Protein AF-A0AAD4TWH8-F1 (afdb_monomer_lite)

Foldseek 3Di:
DVLVVVLVVVVVVLVVCVVVVVCVVPVQQNLQPLLLSLLLLLVVLQVLLVLLCVQQVPPHDDDPVNVVSVVSNVVSNVSSVVSVCVNVVSLVVCVVVVDDHCCVDPLLSLLSLLLSLLVVLVVLVVVVVVPPPDVLVVLLNVLSVLLNPVSVVVNVCRSRVVVVVDDPCVLVVVLVSLVVSLVSLVSSLVSLCCCQQDVVNVHPVDDPPDPPPPPDSDDPNVSSVSSNVSSVVSSVSSVVSSVVSVVVVVVVVVVVVVVD

pLDDT: mean 78.11, std 13.24, range [44.38, 96.19]

Radius of gyration: 21.33 Å; chains: 1; bounding box: 49×51×56 Å

Organism: NCBI:txid230172

Structure (mmCIF, N/CA/C/O backbone):
data_AF-A0AAD4TWH8-F1
#
_entry.id   AF-A0AAD4TWH8-F1
#
loop_
_atom_site.group_PDB
_atom_site.id
_atom_site.type_symbol
_atom_site.label_atom_id
_atom_site.label_alt_id
_atom_site.label_comp_id
_atom_site.label_asym_id
_atom_site.label_entity_id
_atom_site.label_seq_id
_atom_site.pdbx_PDB_ins_code
_atom_site.Cartn_x
_atom_site.Cartn_y
_atom_site.Cartn_z
_atom_site.occupancy
_atom_site.B_iso_or_equiv
_atom_site.auth_seq_id
_atom_site.auth_comp_id
_atom_site.auth_asym_id
_atom_site.auth_atom_id
_atom_site.pdbx_PDB_model_num
ATOM 1 N N . MET A 1 1 ? 8.903 -19.296 -2.352 1.00 67.19 1 MET A N 1
ATOM 2 C CA . MET A 1 1 ? 9.221 -20.346 -1.349 1.00 67.19 1 MET A CA 1
ATOM 3 C C . MET A 1 1 ? 9.343 -19.762 0.058 1.00 67.19 1 MET A C 1
ATOM 5 O O . MET A 1 1 ? 8.506 -20.095 0.881 1.00 67.19 1 MET A O 1
ATOM 9 N N . TYR A 1 2 ? 10.289 -18.852 0.336 1.00 78.25 2 TYR A N 1
ATOM 10 C CA . TYR A 1 2 ? 10.490 -18.287 1.687 1.00 78.25 2 TYR A CA 1
ATOM 11 C C . TYR A 1 2 ? 9.247 -17.587 2.275 1.00 78.25 2 TYR A C 1
ATOM 13 O O . TYR A 1 2 ? 8.842 -17.902 3.390 1.00 78.25 2 TYR A O 1
ATOM 21 N N . PHE A 1 3 ? 8.585 -16.719 1.498 1.00 78.50 3 PHE A N 1
ATOM 22 C CA . PHE A 1 3 ? 7.363 -16.034 1.944 1.00 78.50 3 PHE A CA 1
ATOM 23 C C . PHE A 1 3 ? 6.226 -17.002 2.292 1.00 78.50 3 PHE A C 1
ATOM 25 O O . PHE A 1 3 ? 5.609 -16.847 3.337 1.00 78.50 3 PHE A O 1
ATOM 32 N N . TRP A 1 4 ? 5.999 -18.048 1.488 1.00 80.06 4 TRP A N 1
ATOM 33 C CA . TRP A 1 4 ? 4.978 -19.061 1.787 1.00 80.06 4 TRP A CA 1
ATOM 34 C C . TRP A 1 4 ? 5.286 -19.837 3.071 1.00 80.06 4 TRP A C 1
ATOM 36 O O . TRP A 1 4 ? 4.376 -20.097 3.852 1.00 80.06 4 TRP A O 1
ATOM 46 N N . CYS A 1 5 ? 6.559 -20.161 3.330 1.00 81.25 5 CYS A N 1
ATOM 47 C CA . CYS A 1 5 ? 6.960 -20.814 4.577 1.00 81.25 5 CYS A CA 1
ATOM 48 C C . CYS A 1 5 ? 6.706 -19.922 5.796 1.00 81.25 5 CYS A C 1
ATOM 50 O O . CYS A 1 5 ? 6.220 -20.416 6.812 1.00 81.25 5 CYS A O 1
ATOM 52 N N . ILE A 1 6 ? 6.998 -18.620 5.702 1.00 83.25 6 ILE A N 1
ATOM 53 C CA . ILE A 1 6 ? 6.681 -17.665 6.773 1.00 83.25 6 ILE A CA 1
ATOM 54 C C . ILE A 1 6 ? 5.170 -17.583 6.968 1.00 83.25 6 ILE A C 1
ATOM 56 O O . ILE A 1 6 ? 4.712 -17.702 8.103 1.00 83.25 6 ILE A O 1
ATOM 60 N N . CYS A 1 7 ? 4.406 -17.438 5.877 1.00 84.00 7 CYS A N 1
ATOM 61 C CA . CYS A 1 7 ? 2.949 -17.381 5.924 1.00 84.00 7 CYS A CA 1
ATOM 62 C C . CYS A 1 7 ? 2.380 -18.591 6.672 1.00 84.00 7 CYS A C 1
ATOM 64 O O . CYS A 1 7 ? 1.682 -18.435 7.670 1.00 84.00 7 CYS A O 1
ATOM 66 N N . PHE A 1 8 ? 2.789 -19.793 6.260 1.00 83.50 8 PHE A N 1
ATOM 67 C CA . PHE A 1 8 ? 2.383 -21.043 6.891 1.00 83.50 8 PHE A CA 1
ATOM 68 C C . PHE A 1 8 ? 2.813 -21.139 8.359 1.00 83.50 8 PHE A C 1
ATOM 70 O O . PHE A 1 8 ? 2.008 -21.510 9.207 1.00 83.50 8 PHE A O 1
ATOM 77 N N . THR A 1 9 ? 4.060 -20.781 8.682 1.00 84.81 9 THR A N 1
ATOM 78 C CA . THR A 1 9 ? 4.589 -20.862 10.055 1.00 84.81 9 THR A CA 1
ATOM 79 C C . THR A 1 9 ? 3.814 -19.957 11.005 1.00 84.81 9 THR A C 1
ATOM 81 O O . THR A 1 9 ? 3.468 -20.371 12.110 1.00 84.81 9 THR A O 1
ATOM 84 N N . VAL A 1 10 ? 3.514 -18.730 10.578 1.00 84.62 10 VAL A N 1
ATOM 85 C CA . VAL A 1 10 ? 2.774 -17.774 11.403 1.00 84.62 10 VAL A CA 1
ATOM 86 C C . VAL A 1 10 ? 1.299 -18.168 11.507 1.00 84.62 10 VAL A C 1
ATOM 88 O O . VAL A 1 10 ? 0.760 -18.123 12.608 1.00 84.62 10 VAL A O 1
ATOM 91 N N . THR A 1 11 ? 0.660 -18.643 10.430 1.00 86.25 11 THR A N 1
ATOM 92 C CA . THR A 1 11 ? -0.705 -19.200 10.503 1.00 86.25 11 THR A CA 1
ATOM 93 C C . THR A 1 11 ? -0.771 -20.396 11.451 1.00 86.25 11 THR A C 1
ATOM 95 O O . THR A 1 11 ? -1.675 -20.480 12.275 1.00 86.25 11 THR A O 1
ATOM 98 N N . LEU A 1 12 ? 0.212 -21.297 11.397 1.00 85.44 12 LEU A N 1
ATOM 99 C CA . LEU A 1 12 ? 0.299 -22.444 12.299 1.00 85.44 12 LEU A CA 1
ATOM 100 C C . LEU A 1 12 ? 0.506 -21.998 13.751 1.00 85.44 12 LEU A C 1
ATOM 102 O O . LEU A 1 12 ? -0.130 -22.538 14.651 1.00 85.44 12 LEU A O 1
ATOM 106 N N . PHE A 1 13 ? 1.343 -20.987 13.990 1.00 85.69 13 PHE A N 1
ATOM 107 C CA . PHE A 1 13 ? 1.505 -20.392 15.315 1.00 85.69 13 PHE A CA 1
ATOM 108 C C . PHE A 1 13 ? 0.193 -19.785 15.837 1.00 85.69 13 PHE A C 1
ATOM 110 O O . PHE A 1 13 ? -0.177 -20.047 16.981 1.00 85.69 13 PHE A O 1
ATOM 117 N N . ILE A 1 14 ? -0.532 -19.033 15.000 1.00 83.94 14 ILE A N 1
ATOM 118 C CA . ILE A 1 14 ? -1.853 -18.480 15.335 1.00 83.94 14 ILE A CA 1
ATOM 119 C C . ILE A 1 14 ? -2.817 -19.616 15.696 1.00 83.94 14 ILE A C 1
ATOM 121 O O . ILE A 1 14 ? -3.382 -19.604 16.787 1.00 83.94 14 ILE A O 1
ATOM 125 N N . ALA A 1 15 ? -2.918 -20.644 14.849 1.00 82.81 15 ALA A N 1
ATOM 126 C CA . ALA A 1 15 ? -3.793 -21.791 15.071 1.00 82.81 15 ALA A CA 1
ATOM 127 C C . ALA A 1 15 ? -3.458 -22.550 16.367 1.00 82.81 15 ALA A C 1
ATOM 129 O O . ALA A 1 15 ? -4.360 -22.922 17.113 1.00 82.81 15 ALA A O 1
ATOM 130 N N . ILE A 1 16 ? -2.173 -22.749 16.685 1.00 84.88 16 ILE A N 1
ATOM 131 C CA . ILE A 1 16 ? -1.755 -23.375 17.949 1.00 84.88 16 ILE A CA 1
ATOM 132 C C . ILE A 1 16 ? -2.228 -22.540 19.138 1.00 84.88 16 ILE A C 1
ATOM 134 O O . ILE A 1 16 ? -2.780 -23.088 20.090 1.00 84.88 16 ILE A O 1
ATOM 138 N N . VAL A 1 17 ? -2.010 -21.227 19.115 1.00 81.88 17 VAL A N 1
ATOM 139 C CA . VAL A 1 17 ? -2.400 -20.357 20.231 1.00 81.88 17 VAL A CA 1
ATOM 140 C C . VAL A 1 17 ? -3.923 -20.315 20.400 1.00 81.88 17 VAL A C 1
ATOM 142 O O . VAL A 1 17 ? -4.394 -20.293 21.538 1.00 81.88 17 VAL A O 1
ATOM 145 N N . GLU A 1 18 ? -4.685 -20.357 19.304 1.00 81.69 18 GLU A N 1
ATOM 146 C CA . GLU A 1 18 ? -6.149 -20.435 19.335 1.00 81.69 18 GLU A CA 1
ATOM 147 C C . GLU A 1 18 ? -6.655 -21.771 19.884 1.00 81.69 18 GLU A C 1
ATOM 149 O O . GLU A 1 18 ? -7.481 -21.770 20.788 1.00 81.69 18 GLU A O 1
ATOM 154 N N . VAL A 1 19 ? -6.121 -22.903 19.416 1.00 82.94 19 VAL A N 1
ATOM 155 C CA . VAL A 1 19 ? -6.539 -24.242 19.876 1.00 82.94 19 VAL A CA 1
ATOM 156 C C . VAL A 1 19 ? -6.206 -24.478 21.351 1.00 82.94 19 VAL A C 1
ATOM 158 O O . VAL A 1 19 ? -6.915 -25.209 22.033 1.00 82.94 19 VAL A O 1
ATOM 161 N N . ASN A 1 20 ? -5.131 -23.869 21.857 1.00 82.25 20 ASN A N 1
ATOM 162 C CA . ASN A 1 20 ? -4.745 -23.980 23.265 1.00 82.25 20 ASN A CA 1
ATOM 163 C C . ASN A 1 20 ? -5.447 -22.949 24.172 1.00 82.25 20 ASN A C 1
ATOM 165 O O . ASN A 1 20 ? -5.066 -22.839 25.338 1.00 82.25 20 ASN A O 1
ATOM 169 N N . ASP A 1 21 ? -6.407 -22.165 23.657 1.00 78.00 21 ASP A N 1
ATOM 170 C CA . ASP A 1 21 ? -7.092 -21.083 24.383 1.00 78.00 21 ASP A CA 1
ATOM 171 C C . ASP A 1 21 ? -6.112 -20.135 25.108 1.00 78.00 21 ASP A C 1
ATOM 173 O O . ASP A 1 21 ? -6.393 -19.587 26.174 1.00 78.00 21 ASP A O 1
ATOM 177 N N . LEU A 1 22 ? -4.925 -19.911 24.529 1.00 73.31 22 LEU A N 1
ATOM 178 C CA . LEU A 1 22 ? -3.879 -19.057 25.107 1.00 73.31 22 LEU A CA 1
ATOM 179 C C . LEU A 1 22 ? -4.107 -17.563 24.815 1.00 73.31 22 LEU A C 1
ATOM 181 O O . LEU A 1 22 ? -3.336 -16.714 25.276 1.00 73.31 22 LEU A O 1
ATOM 185 N N . GLN A 1 23 ? -5.194 -17.231 24.111 1.00 65.62 23 GLN A N 1
ATOM 186 C CA . GLN A 1 23 ? -5.646 -15.867 23.817 1.00 65.62 23 GLN A CA 1
ATOM 187 C C . GLN A 1 23 ? -5.675 -14.931 25.049 1.00 65.62 23 GLN A C 1
ATOM 189 O O . GLN A 1 23 ? -5.206 -13.792 24.934 1.00 65.62 23 GLN A O 1
ATOM 194 N N . PRO A 1 24 ? -6.136 -15.362 26.250 1.00 65.12 24 PRO A N 1
ATOM 195 C CA . PRO A 1 24 ? -6.214 -14.499 27.431 1.00 65.12 24 PRO A CA 1
ATOM 196 C C . PRO A 1 24 ? -4.850 -14.032 27.946 1.00 65.12 24 PRO A C 1
ATOM 198 O O . PRO A 1 24 ? -4.786 -13.087 28.729 1.00 65.12 24 PRO A O 1
ATOM 201 N N . ARG A 1 25 ? -3.751 -14.675 27.525 1.00 66.69 25 ARG A N 1
ATOM 202 C CA . ARG A 1 25 ? -2.389 -14.302 27.924 1.00 66.69 25 ARG A CA 1
ATOM 203 C C . ARG A 1 25 ? -1.878 -13.067 27.173 1.00 66.69 25 ARG A C 1
ATOM 205 O O . ARG A 1 25 ? -0.981 -12.394 27.673 1.00 66.69 25 ARG A O 1
ATOM 212 N N . PHE A 1 26 ? -2.476 -12.740 26.021 1.00 62.75 26 PHE A N 1
ATOM 213 C CA . PHE A 1 26 ? -2.115 -11.587 25.183 1.00 62.75 26 PHE A CA 1
ATOM 214 C C . PHE A 1 26 ? -3.350 -10.802 24.680 1.00 62.75 26 PHE A C 1
ATOM 216 O O . PHE A 1 26 ? -3.493 -10.562 23.479 1.00 62.75 26 PHE A O 1
ATOM 223 N N . PRO A 1 27 ? -4.239 -10.333 25.575 1.00 59.62 27 PRO A N 1
ATOM 224 C CA . PRO A 1 27 ? -5.577 -9.847 25.214 1.00 59.62 27 PRO A CA 1
ATOM 225 C C . PRO A 1 27 ? -5.580 -8.549 24.385 1.00 59.62 27 PRO A C 1
ATOM 227 O O . PRO A 1 27 ? -6.547 -8.245 23.683 1.00 59.62 27 PRO A O 1
ATOM 230 N N . PHE A 1 28 ? -4.506 -7.758 24.454 1.00 57.94 28 PHE A N 1
ATOM 231 C CA . PHE A 1 28 ? -4.409 -6.492 23.722 1.00 57.94 28 PHE A CA 1
ATOM 232 C C . PHE A 1 28 ? -3.983 -6.681 22.261 1.00 57.94 28 PHE A C 1
ATOM 234 O O . PHE A 1 28 ? -4.525 -6.008 21.391 1.00 57.94 28 PHE A O 1
ATOM 241 N N . TYR A 1 29 ? -3.078 -7.627 21.998 1.00 62.69 29 TYR A N 1
ATOM 242 C CA . TYR A 1 29 ? -2.445 -7.835 20.691 1.00 62.69 29 TYR A CA 1
ATOM 243 C C . TYR A 1 29 ? -3.165 -8.893 19.839 1.00 62.69 29 TYR A C 1
ATOM 245 O O . TYR A 1 29 ? -3.264 -8.760 18.620 1.00 62.69 29 TYR A O 1
ATOM 253 N N . TRP A 1 30 ? -3.723 -9.925 20.483 1.00 70.12 30 TRP A N 1
ATOM 254 C CA . TRP A 1 30 ? -4.196 -11.140 19.810 1.00 70.12 30 TRP A CA 1
ATOM 255 C C . TRP A 1 30 ? -5.425 -10.953 18.913 1.00 70.12 30 TRP A C 1
ATOM 257 O O . TRP A 1 30 ? -5.704 -11.786 18.067 1.00 70.12 30 TRP A O 1
ATOM 267 N N . TYR A 1 31 ? -6.168 -9.860 19.067 1.00 68.25 31 TYR A N 1
ATOM 268 C CA . TYR A 1 31 ? -7.398 -9.640 18.306 1.00 68.25 31 TYR A CA 1
ATOM 269 C C . TYR A 1 31 ? -7.156 -8.975 16.942 1.00 68.25 31 TYR A C 1
ATOM 271 O O . TYR A 1 31 ? -7.742 -9.363 15.936 1.00 68.25 31 TYR A O 1
ATOM 279 N N . ASN A 1 32 ? -6.256 -7.987 16.902 1.00 74.06 32 ASN A N 1
ATOM 280 C CA . ASN A 1 32 ? -5.913 -7.263 15.676 1.00 74.06 32 ASN A CA 1
ATOM 281 C C . ASN A 1 32 ? -4.828 -7.995 14.869 1.00 74.06 32 ASN A C 1
ATOM 283 O O . ASN A 1 32 ? -4.777 -7.855 13.647 1.00 74.06 32 ASN A O 1
ATOM 287 N N . PHE A 1 33 ? -3.955 -8.760 15.536 1.00 79.75 33 PHE A N 1
ATOM 288 C CA . PHE A 1 33 ? -2.795 -9.390 14.907 1.00 79.75 33 PHE A CA 1
ATOM 289 C C . PHE A 1 33 ? -3.150 -10.459 13.856 1.00 79.75 33 PHE A C 1
ATOM 291 O O . PHE A 1 33 ? -2.681 -10.301 12.730 1.00 79.75 33 PHE A O 1
ATOM 298 N N . PRO A 1 34 ? -3.995 -11.476 14.131 1.00 81.38 34 PRO A N 1
ATOM 299 C CA . PRO A 1 34 ? -4.347 -12.500 13.142 1.00 81.38 34 PRO A CA 1
ATOM 300 C C . PRO A 1 34 ? -5.009 -11.904 11.902 1.00 81.38 34 PRO A C 1
ATOM 302 O O . PRO A 1 34 ? -4.646 -12.236 10.780 1.00 81.38 34 PRO A O 1
ATOM 305 N N . VAL A 1 35 ? -5.906 -10.936 12.107 1.00 79.31 35 VAL A N 1
ATOM 306 C CA . VAL A 1 35 ? -6.603 -10.240 11.023 1.00 79.31 35 VAL A CA 1
ATOM 307 C C . VAL A 1 35 ? -5.628 -9.385 10.204 1.00 79.31 35 VAL A C 1
ATOM 309 O O . VAL A 1 35 ? -5.605 -9.430 8.981 1.00 79.31 35 VAL A O 1
ATOM 312 N N . THR A 1 36 ? -4.748 -8.624 10.851 1.00 82.12 36 THR A N 1
ATOM 313 C CA . THR A 1 36 ? -3.734 -7.842 10.121 1.00 82.12 36 THR A CA 1
ATOM 314 C C . THR A 1 36 ? -2.793 -8.750 9.339 1.00 82.12 36 THR A C 1
ATOM 316 O O . THR A 1 36 ? -2.489 -8.485 8.176 1.00 82.12 36 THR A O 1
ATOM 319 N N . PHE A 1 37 ? -2.381 -9.859 9.946 1.00 85.19 37 PHE A N 1
ATOM 320 C CA . PHE A 1 37 ? -1.523 -10.842 9.316 1.00 85.19 37 PHE A CA 1
ATOM 321 C C . PHE A 1 37 ? -2.187 -11.518 8.110 1.00 85.19 37 PHE A C 1
ATOM 323 O O . PHE A 1 37 ? -1.578 -11.563 7.044 1.00 85.19 37 PHE A O 1
ATOM 330 N N . ALA A 1 38 ? -3.432 -11.985 8.232 1.00 86.69 38 ALA A N 1
ATOM 331 C CA . ALA A 1 38 ? -4.163 -12.607 7.131 1.00 86.69 38 ALA A CA 1
ATOM 332 C C . ALA A 1 38 ? -4.401 -11.621 5.969 1.00 86.69 38 ALA A C 1
ATOM 334 O O . ALA A 1 38 ? -4.322 -12.014 4.802 1.00 86.69 38 ALA A O 1
ATOM 335 N N . CYS A 1 39 ? -4.577 -10.324 6.253 1.00 86.69 39 CYS A N 1
ATOM 336 C CA . CYS A 1 39 ? -4.617 -9.283 5.223 1.00 86.69 39 CYS A CA 1
ATOM 337 C C . CYS A 1 39 ? -3.290 -9.193 4.450 1.00 86.69 39 CYS A C 1
ATOM 339 O O . CYS A 1 39 ? -3.276 -9.336 3.226 1.00 86.69 39 CYS A O 1
ATOM 341 N N . TYR A 1 40 ? -2.160 -9.047 5.152 1.00 87.50 40 TYR A N 1
ATOM 342 C CA . TYR A 1 40 ? -0.842 -9.033 4.511 1.00 87.50 40 TYR A CA 1
ATOM 343 C C . TYR A 1 40 ? -0.544 -10.342 3.768 1.00 87.50 40 TYR A C 1
ATOM 345 O O . TYR A 1 40 ? -0.022 -10.304 2.657 1.00 87.50 40 TYR A O 1
ATOM 353 N N . ALA A 1 41 ? -0.905 -11.496 4.331 1.00 87.25 41 ALA A N 1
ATOM 354 C CA . ALA A 1 41 ? -0.713 -12.796 3.695 1.00 87.25 41 ALA A CA 1
ATOM 355 C C . ALA A 1 41 ? -1.528 -12.920 2.397 1.00 87.25 41 A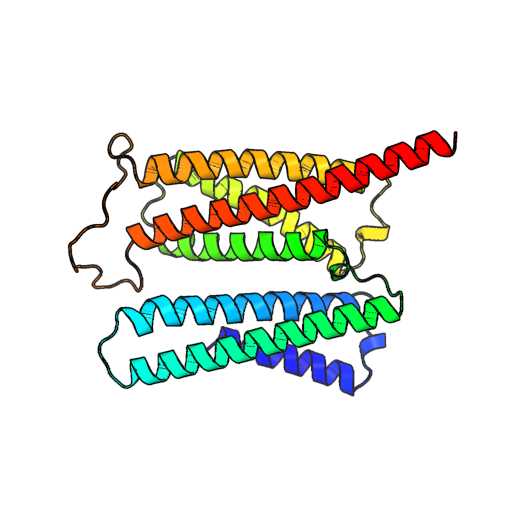LA A C 1
ATOM 357 O O . ALA A 1 41 ? -0.997 -13.400 1.393 1.00 87.25 41 ALA A O 1
ATOM 358 N N . THR A 1 42 ? -2.769 -12.416 2.379 1.00 88.69 42 THR A N 1
ATOM 359 C CA . THR A 1 42 ? -3.608 -12.332 1.170 1.00 88.69 42 THR A CA 1
ATOM 360 C C . THR A 1 42 ? -2.902 -11.539 0.075 1.00 88.69 42 THR A C 1
ATOM 362 O O . THR A 1 42 ? -2.799 -12.017 -1.058 1.00 88.69 42 THR A O 1
ATOM 365 N N . LEU A 1 43 ? -2.385 -10.355 0.422 1.00 88.19 43 LEU A N 1
ATOM 366 C CA . LEU A 1 43 ? -1.718 -9.439 -0.505 1.00 88.19 43 LEU A CA 1
ATOM 367 C C . LEU A 1 43 ? -0.385 -9.998 -1.018 1.00 88.19 43 LEU A C 1
ATOM 369 O O . LEU A 1 43 ? -0.122 -9.932 -2.216 1.00 88.19 43 LEU A O 1
ATOM 373 N N . ILE A 1 44 ? 0.426 -10.607 -0.146 1.00 87.38 44 ILE A N 1
ATOM 374 C CA . ILE A 1 44 ? 1.690 -11.265 -0.515 1.00 87.38 44 ILE A CA 1
ATOM 375 C C . ILE A 1 44 ? 1.436 -12.459 -1.444 1.00 87.38 44 ILE A C 1
ATOM 377 O O . ILE A 1 44 ? 2.155 -12.653 -2.422 1.00 87.38 44 ILE A O 1
ATOM 381 N N . CYS A 1 45 ? 0.413 -13.272 -1.166 1.00 85.81 45 CYS A N 1
ATOM 382 C CA . CYS A 1 45 ? 0.075 -14.407 -2.025 1.00 85.81 45 CYS A CA 1
ATOM 383 C C . CYS A 1 45 ? -0.482 -13.943 -3.380 1.00 85.81 45 CYS A C 1
ATOM 385 O O . CYS A 1 45 ? -0.139 -14.520 -4.414 1.00 85.81 45 CYS A O 1
ATOM 387 N N . LEU A 1 46 ? -1.284 -12.873 -3.392 1.00 87.50 46 LEU A N 1
ATOM 388 C CA . LEU A 1 46 ? -1.797 -12.267 -4.619 1.00 87.50 46 LEU A CA 1
ATOM 389 C C . LEU A 1 46 ? -0.662 -11.678 -5.466 1.00 87.50 46 LEU A C 1
ATOM 391 O O . LEU A 1 46 ? -0.595 -11.944 -6.665 1.00 87.50 46 LEU A O 1
ATOM 395 N N . SER A 1 47 ? 0.260 -10.928 -4.855 1.00 84.44 47 SER A N 1
ATOM 396 C CA . SER A 1 47 ? 1.405 -10.352 -5.565 1.00 84.44 47 SER A CA 1
ATOM 397 C C . SER A 1 47 ? 2.326 -11.437 -6.111 1.00 84.44 47 SER A C 1
ATOM 399 O O . SER A 1 47 ? 2.715 -11.362 -7.274 1.00 84.44 47 SER A O 1
ATOM 401 N N . ALA A 1 48 ? 2.600 -12.491 -5.336 1.00 84.12 48 ALA A N 1
ATOM 402 C CA . ALA A 1 48 ? 3.355 -13.644 -5.810 1.00 84.12 48 ALA A CA 1
ATOM 403 C C . ALA A 1 48 ? 2.676 -14.299 -7.024 1.00 84.12 48 ALA A C 1
ATOM 405 O O . ALA A 1 48 ? 3.338 -14.525 -8.034 1.00 84.12 48 ALA A O 1
ATOM 406 N N . SER A 1 49 ? 1.362 -14.548 -6.968 1.00 84.12 49 SER A N 1
ATOM 407 C CA . SER A 1 49 ? 0.607 -15.114 -8.095 1.00 84.12 49 SER A CA 1
ATOM 408 C C . SER A 1 49 ? 0.725 -14.252 -9.355 1.00 84.12 49 SER A C 1
ATOM 410 O O . SER A 1 49 ? 0.985 -14.772 -10.440 1.00 84.12 49 SER A O 1
ATOM 412 N N . THR A 1 50 ? 0.573 -12.936 -9.216 1.00 80.00 50 THR A N 1
ATOM 413 C CA . THR A 1 50 ? 0.672 -11.995 -10.338 1.00 80.00 50 THR A CA 1
ATOM 414 C C . THR A 1 50 ? 2.085 -11.954 -10.913 1.00 80.00 50 THR A C 1
ATOM 416 O O . THR A 1 50 ? 2.249 -12.086 -12.123 1.00 80.00 50 THR A O 1
ATOM 419 N N . ILE A 1 51 ? 3.112 -11.845 -10.064 1.00 77.44 51 ILE A N 1
ATOM 420 C CA . ILE A 1 51 ? 4.514 -11.802 -10.498 1.00 77.44 51 ILE A CA 1
ATOM 421 C C . ILE A 1 51 ? 4.875 -13.092 -11.230 1.00 77.44 51 ILE A C 1
ATOM 423 O O . ILE A 1 51 ? 5.317 -13.017 -12.370 1.00 77.44 51 ILE A O 1
ATOM 427 N N . TYR A 1 52 ? 4.627 -14.265 -10.632 1.00 73.19 52 TYR A N 1
ATOM 428 C CA . TYR A 1 52 ? 4.960 -15.543 -11.264 1.00 73.19 52 TYR A CA 1
ATOM 429 C C . TYR A 1 52 ? 4.209 -15.751 -12.589 1.00 73.19 52 TYR A C 1
ATOM 431 O O . TYR A 1 52 ? 4.774 -16.304 -13.532 1.00 73.19 52 TYR A O 1
ATOM 439 N N . SER A 1 53 ? 2.959 -15.283 -12.692 1.00 73.25 53 SER A N 1
ATOM 440 C CA . SER A 1 53 ? 2.193 -15.365 -13.938 1.00 73.25 53 SER A CA 1
ATOM 441 C C . SER A 1 53 ? 2.758 -14.449 -15.024 1.00 73.25 53 SER A C 1
ATOM 443 O O . SER A 1 53 ? 2.828 -14.853 -16.181 1.00 73.25 53 SER A O 1
ATOM 445 N N . ILE A 1 54 ? 3.148 -13.221 -14.680 1.00 69.44 54 ILE A N 1
ATOM 446 C CA . ILE A 1 54 ? 3.669 -12.260 -15.657 1.00 69.44 54 ILE A CA 1
ATOM 447 C C . ILE A 1 54 ? 5.070 -12.671 -16.112 1.00 69.44 54 ILE A C 1
ATOM 449 O O . ILE A 1 54 ? 5.333 -12.677 -17.307 1.00 69.44 54 ILE A O 1
ATOM 453 N N . THR A 1 55 ? 5.962 -13.057 -15.198 1.00 65.06 55 THR A N 1
ATOM 454 C CA . THR A 1 55 ? 7.365 -13.334 -15.541 1.00 65.06 55 THR A CA 1
ATOM 455 C C . THR A 1 55 ? 7.567 -14.707 -16.175 1.00 65.06 55 THR A C 1
ATOM 457 O O . THR A 1 55 ? 8.273 -14.814 -17.172 1.00 65.06 55 THR A O 1
ATOM 460 N N . TYR A 1 56 ? 6.950 -15.765 -15.642 1.00 61.88 56 TYR A N 1
ATOM 461 C CA . TYR A 1 56 ? 7.268 -17.133 -16.067 1.00 61.88 56 TYR A CA 1
ATOM 462 C C . TYR A 1 56 ? 6.282 -17.704 -17.089 1.00 61.88 56 TYR A C 1
ATOM 464 O O . TYR A 1 56 ? 6.696 -18.481 -17.943 1.00 61.88 56 TYR A O 1
ATOM 472 N N . VAL A 1 57 ? 4.997 -17.329 -17.058 1.00 59.41 57 VAL A N 1
ATOM 473 C CA . VAL A 1 57 ? 4.018 -17.893 -18.010 1.00 59.41 57 VAL A CA 1
ATOM 474 C C . VAL A 1 57 ? 4.099 -17.206 -19.376 1.00 59.41 57 VAL A C 1
ATOM 476 O O . VAL A 1 57 ? 3.920 -17.873 -20.392 1.00 59.41 57 VAL A O 1
ATOM 479 N N . GLN A 1 58 ? 4.390 -15.899 -19.419 1.00 58.31 58 GLN A N 1
ATOM 480 C CA . GLN A 1 58 ? 4.414 -15.130 -20.672 1.00 58.31 58 GLN A CA 1
ATOM 481 C C . GLN A 1 58 ? 5.770 -15.142 -21.394 1.00 58.31 58 GLN A C 1
ATOM 483 O O . GLN A 1 58 ? 5.785 -15.014 -22.617 1.00 58.31 58 GLN A O 1
ATOM 488 N N . PHE A 1 59 ? 6.891 -15.299 -20.677 1.00 57.00 59 PHE A N 1
ATOM 489 C CA . PHE A 1 59 ? 8.232 -15.119 -21.256 1.00 57.00 59 PHE A CA 1
ATOM 490 C C . PHE A 1 59 ? 9.110 -16.379 -21.286 1.00 57.00 59 PHE A C 1
ATOM 492 O O . PHE A 1 59 ? 10.140 -16.364 -21.959 1.00 57.00 59 PHE A O 1
ATOM 499 N N . LEU A 1 60 ? 8.735 -17.475 -20.608 1.00 57.97 60 LEU A N 1
ATOM 500 C CA . LEU A 1 60 ? 9.550 -18.697 -20.577 1.00 57.97 60 LEU A CA 1
ATOM 501 C C . LEU A 1 60 ? 9.078 -19.737 -21.617 1.00 57.97 60 LEU A C 1
ATOM 503 O O . LEU A 1 60 ? 7.880 -20.021 -21.694 1.00 57.97 60 LEU A O 1
ATOM 507 N N . PRO A 1 61 ? 9.989 -20.362 -22.391 1.00 60.81 61 PRO A N 1
ATOM 508 C CA . PRO A 1 61 ? 9.652 -21.515 -23.225 1.00 60.81 61 PRO A CA 1
ATOM 509 C C . PRO A 1 61 ? 9.232 -22.724 -22.369 1.00 60.81 61 PRO A C 1
ATOM 511 O O . PRO A 1 61 ? 9.671 -22.878 -21.230 1.00 60.81 61 PRO A O 1
ATOM 514 N N . HIS A 1 62 ? 8.386 -23.595 -22.932 1.00 61.75 62 HIS A N 1
ATOM 515 C CA . HIS A 1 62 ? 7.829 -24.759 -22.231 1.00 61.75 62 HIS A CA 1
ATOM 516 C C . HIS A 1 62 ? 8.944 -25.668 -21.676 1.00 61.75 62 HIS A C 1
ATOM 518 O O . HIS A 1 62 ? 9.778 -26.170 -22.432 1.00 61.75 62 HIS A O 1
ATOM 524 N N . GLY A 1 63 ? 8.939 -25.895 -20.359 1.00 74.50 63 GLY A N 1
ATOM 525 C CA . GLY A 1 63 ? 9.923 -26.707 -19.642 1.00 74.50 63 GLY A CA 1
ATOM 526 C C . GLY A 1 63 ? 9.543 -26.929 -18.167 1.00 74.50 63 GLY A C 1
ATOM 527 O O . GLY A 1 63 ? 8.548 -26.379 -17.702 1.00 74.50 63 GLY A O 1
ATOM 528 N N . PRO A 1 64 ? 10.333 -27.695 -17.394 1.00 72.56 64 PRO A N 1
ATOM 529 C CA . PRO A 1 64 ? 10.005 -28.044 -16.004 1.00 72.56 64 PRO A CA 1
ATOM 530 C C . PRO A 1 64 ? 9.908 -26.832 -15.059 1.00 72.56 64 PRO A C 1
ATOM 532 O O . PRO A 1 64 ? 9.155 -26.862 -14.085 1.00 72.56 64 PRO A O 1
ATOM 535 N N . GLU A 1 65 ? 10.620 -25.742 -15.355 1.00 69.81 65 GLU A N 1
ATOM 536 C CA . GLU A 1 65 ? 10.503 -24.479 -14.610 1.00 69.81 65 GLU A CA 1
ATOM 537 C C . GLU A 1 65 ? 9.170 -23.759 -14.879 1.00 69.81 65 GLU A C 1
ATOM 539 O O . GLU A 1 65 ? 8.634 -23.093 -13.992 1.00 69.81 65 GLU A O 1
ATOM 544 N N . TRP A 1 66 ? 8.589 -23.942 -16.070 1.00 71.94 66 TRP A N 1
ATOM 545 C CA . TRP A 1 66 ? 7.279 -23.402 -16.442 1.00 71.94 66 TRP A CA 1
ATOM 546 C C . TRP A 1 66 ? 6.156 -24.120 -15.682 1.00 71.94 66 TRP A C 1
ATOM 548 O O . TRP A 1 66 ? 5.322 -23.469 -15.050 1.00 71.94 66 TRP A O 1
ATOM 558 N N . ASP A 1 67 ? 6.203 -25.456 -15.622 1.00 77.88 67 ASP A N 1
ATOM 559 C CA . ASP A 1 67 ? 5.255 -26.261 -14.837 1.00 77.88 67 ASP A CA 1
ATOM 560 C C . ASP A 1 67 ? 5.319 -25.911 -13.342 1.00 77.88 67 ASP A C 1
ATOM 562 O O . ASP A 1 67 ? 4.293 -25.766 -12.668 1.00 77.88 67 ASP A O 1
ATOM 566 N N . ARG A 1 68 ? 6.534 -25.706 -12.815 1.00 77.81 68 ARG A N 1
ATOM 567 C CA . ARG A 1 68 ? 6.747 -25.284 -11.426 1.00 77.81 68 ARG A CA 1
ATOM 568 C C . ARG A 1 68 ? 6.199 -23.883 -11.158 1.00 77.81 68 ARG A C 1
ATOM 570 O O . ARG A 1 68 ? 5.622 -23.660 -10.091 1.00 77.81 68 ARG A O 1
ATOM 577 N N . ALA A 1 69 ? 6.364 -22.952 -12.094 1.00 76.44 69 ALA A N 1
ATOM 578 C CA . ALA A 1 69 ? 5.819 -21.606 -11.976 1.00 76.44 69 ALA A CA 1
ATOM 579 C C . ALA A 1 69 ? 4.285 -21.607 -12.012 1.00 76.44 69 ALA A C 1
ATOM 581 O O . ALA A 1 69 ? 3.669 -20.918 -11.204 1.00 76.44 69 ALA A O 1
ATOM 582 N N . ILE A 1 70 ? 3.661 -22.427 -12.861 1.00 79.56 70 ILE A N 1
ATOM 583 C CA . ILE A 1 70 ? 2.197 -22.571 -12.917 1.00 79.56 70 ILE A CA 1
ATOM 584 C C . ILE A 1 70 ? 1.641 -23.186 -11.640 1.00 79.56 70 ILE A C 1
ATOM 586 O O . ILE A 1 70 ? 0.641 -22.714 -11.102 1.00 79.56 70 ILE A O 1
ATOM 590 N N . ALA A 1 71 ? 2.291 -24.224 -11.118 1.00 82.94 71 ALA A N 1
ATOM 591 C CA . ALA A 1 71 ? 1.901 -24.769 -9.827 1.00 82.94 71 ALA A CA 1
ATOM 592 C C . ALA A 1 71 ? 2.002 -23.680 -8.743 1.00 82.94 71 ALA A C 1
ATOM 594 O O . ALA A 1 71 ? 1.065 -23.481 -7.970 1.00 82.94 71 ALA A O 1
ATOM 595 N N . ALA A 1 72 ? 3.101 -22.921 -8.720 1.00 81.81 72 ALA A N 1
ATOM 596 C CA . ALA A 1 72 ? 3.300 -21.838 -7.764 1.00 81.81 72 ALA A CA 1
ATOM 597 C C . ALA A 1 72 ? 2.250 -20.716 -7.881 1.00 81.81 72 ALA A C 1
ATOM 599 O O . ALA A 1 72 ? 1.778 -20.243 -6.843 1.00 81.81 72 ALA A O 1
ATOM 600 N N . THR A 1 73 ? 1.854 -20.304 -9.092 1.00 83.88 73 THR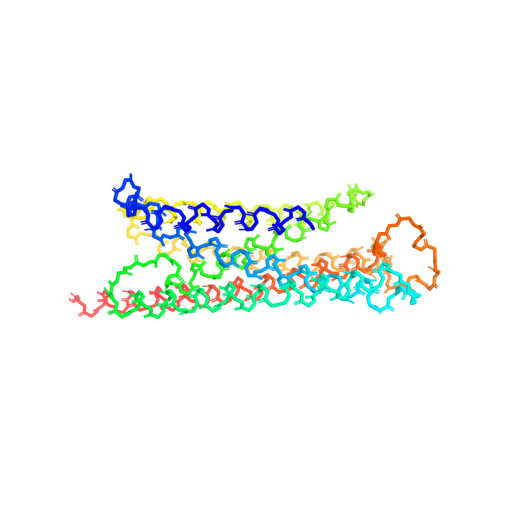 A N 1
ATOM 601 C CA . THR A 1 73 ? 0.786 -19.306 -9.289 1.00 83.88 73 THR A CA 1
ATOM 602 C C . THR A 1 73 ? -0.555 -19.840 -8.811 1.00 83.88 73 THR A C 1
ATOM 604 O O . THR A 1 73 ? -1.220 -19.179 -8.016 1.00 83.88 73 THR A O 1
ATOM 607 N N . ALA A 1 74 ? -0.926 -21.058 -9.215 1.00 85.00 74 ALA A N 1
ATOM 608 C CA . ALA A 1 74 ? -2.190 -21.677 -8.836 1.00 85.00 74 ALA A CA 1
ATOM 609 C C . ALA A 1 74 ? -2.307 -21.823 -7.311 1.00 85.00 74 ALA A C 1
ATOM 611 O O . ALA A 1 74 ? -3.293 -21.376 -6.724 1.00 85.00 74 ALA A O 1
ATOM 612 N N . PHE A 1 75 ? -1.281 -22.369 -6.650 1.00 85.06 75 PHE A N 1
ATOM 613 C CA . PHE A 1 75 ? -1.280 -22.516 -5.193 1.00 85.06 75 PHE A CA 1
ATOM 614 C C . PHE A 1 75 ? -1.259 -21.167 -4.466 1.00 85.06 75 PHE A C 1
ATOM 616 O O . PHE A 1 75 ? -1.941 -21.028 -3.454 1.00 85.06 75 PHE A O 1
ATOM 623 N N . SER A 1 76 ? -0.543 -20.160 -4.979 1.00 86.00 76 SER A N 1
ATOM 624 C CA . SER A 1 76 ? -0.549 -18.811 -4.388 1.00 86.00 76 SER A CA 1
ATOM 625 C C . SER A 1 76 ? -1.908 -18.128 -4.530 1.00 86.00 76 SER A C 1
ATOM 627 O O . SER A 1 76 ? -2.371 -17.485 -3.592 1.00 86.00 76 SER A O 1
ATOM 629 N N . CYS A 1 77 ? -2.577 -18.302 -5.670 1.00 86.62 77 CYS A N 1
ATOM 630 C CA . CYS A 1 77 ? -3.926 -17.798 -5.898 1.00 86.62 77 CYS A CA 1
ATOM 631 C C . CYS A 1 77 ? -4.925 -18.452 -4.934 1.00 86.62 77 CYS A C 1
ATOM 633 O O . CYS A 1 77 ? -5.650 -17.754 -4.228 1.00 86.62 77 CYS A O 1
ATOM 635 N N . VAL A 1 78 ? -4.897 -19.785 -4.820 1.00 87.06 78 VAL A N 1
ATOM 636 C CA . VAL A 1 78 ? -5.741 -20.517 -3.864 1.00 87.06 78 VAL A CA 1
ATOM 637 C C . VAL A 1 78 ? -5.461 -20.067 -2.428 1.00 87.06 78 VAL A C 1
ATOM 639 O O . VAL A 1 78 ? -6.401 -19.784 -1.692 1.00 87.06 78 VAL A O 1
ATOM 642 N N . ALA A 1 79 ? -4.192 -19.933 -2.033 1.00 86.12 79 ALA A N 1
ATOM 643 C CA . ALA A 1 79 ? -3.824 -19.444 -0.705 1.00 86.12 79 ALA A CA 1
ATOM 644 C C . ALA A 1 79 ? -4.334 -18.016 -0.449 1.00 86.12 79 ALA A C 1
ATOM 646 O O . ALA A 1 79 ? -4.865 -17.742 0.624 1.00 86.12 79 ALA A O 1
ATOM 647 N N . SER A 1 80 ? -4.236 -17.122 -1.438 1.00 86.62 80 SER A N 1
ATOM 648 C CA . SER A 1 80 ? -4.778 -15.761 -1.349 1.00 86.62 80 SER A CA 1
ATOM 649 C C . SER A 1 80 ? -6.292 -15.775 -1.129 1.00 86.62 80 SER A C 1
ATOM 651 O O . SER A 1 80 ? -6.785 -15.097 -0.231 1.00 86.62 80 SER A O 1
ATOM 653 N N . VAL A 1 81 ? -7.027 -16.608 -1.873 1.00 88.06 81 VAL A N 1
ATOM 654 C CA . VAL A 1 81 ? -8.478 -16.770 -1.696 1.00 88.06 81 VAL A CA 1
ATOM 655 C C . VAL A 1 81 ? -8.808 -17.300 -0.300 1.00 88.06 81 VAL A C 1
ATOM 657 O O . VAL A 1 81 ? -9.725 -16.790 0.338 1.00 88.06 81 VAL A O 1
ATOM 660 N N . LEU A 1 82 ? -8.055 -18.278 0.208 1.00 87.62 82 LEU A N 1
ATOM 661 C CA . LEU A 1 82 ? -8.266 -18.819 1.553 1.00 87.62 82 LEU A CA 1
ATOM 662 C C . LEU A 1 82 ? -8.033 -17.763 2.642 1.00 87.62 82 LEU A C 1
ATOM 664 O O . LEU A 1 82 ? -8.889 -17.602 3.509 1.00 87.62 82 LEU A O 1
ATOM 668 N N . TYR A 1 83 ? -6.943 -16.994 2.562 1.00 86.06 83 TYR A N 1
ATOM 669 C CA . TYR A 1 83 ? -6.694 -15.898 3.502 1.00 86.06 83 TYR A CA 1
ATOM 670 C C . TYR A 1 83 ? -7.746 -14.783 3.388 1.00 86.06 83 TYR A C 1
ATOM 672 O O . TYR A 1 83 ? -8.170 -14.234 4.403 1.00 86.06 83 TYR A O 1
ATOM 680 N N . ALA A 1 84 ? -8.245 -14.489 2.183 1.00 85.69 84 ALA A N 1
ATOM 681 C CA . ALA A 1 84 ? -9.333 -13.533 1.990 1.00 85.69 84 ALA A CA 1
ATOM 682 C C . ALA A 1 84 ? -10.653 -14.019 2.617 1.00 85.69 84 ALA A C 1
ATOM 684 O O . ALA A 1 84 ? -11.389 -13.223 3.204 1.00 85.69 84 ALA A O 1
ATOM 685 N N . ILE A 1 85 ? -10.949 -15.321 2.531 1.00 86.00 85 ILE A N 1
ATOM 686 C CA . ILE A 1 85 ? -12.111 -15.936 3.190 1.00 86.00 85 ILE A CA 1
ATOM 687 C C . ILE A 1 85 ? -11.961 -15.868 4.711 1.00 86.00 85 ILE A C 1
ATOM 689 O O . ILE A 1 85 ? -12.918 -15.504 5.390 1.00 86.00 85 ILE A O 1
ATOM 693 N N . GLU A 1 86 ? -10.779 -16.171 5.251 1.00 84.12 86 GLU A N 1
ATOM 694 C CA . GLU A 1 86 ? -10.486 -16.057 6.685 1.00 84.12 86 GLU A CA 1
ATOM 695 C C . GLU A 1 86 ? -10.695 -14.618 7.175 1.00 84.12 86 GLU A C 1
ATOM 697 O O . GLU A 1 86 ? -11.394 -14.383 8.164 1.00 84.12 86 GLU A O 1
ATOM 702 N N . MET A 1 87 ? -10.187 -13.643 6.421 1.00 81.00 87 MET A N 1
ATOM 703 C CA . MET A 1 87 ? -10.391 -12.219 6.675 1.00 81.00 87 MET A CA 1
ATOM 704 C C . MET A 1 87 ? -11.867 -11.824 6.677 1.00 81.00 87 MET A C 1
ATOM 706 O O . MET A 1 87 ? -12.344 -11.206 7.630 1.00 81.00 87 MET A O 1
ATOM 710 N N . ALA A 1 88 ? -12.605 -12.190 5.628 1.00 81.19 88 ALA A N 1
ATOM 711 C CA . ALA A 1 88 ? -14.018 -11.854 5.484 1.00 81.19 88 ALA A CA 1
ATOM 712 C C . ALA A 1 88 ? -14.893 -12.554 6.539 1.00 81.19 88 ALA A C 1
ATOM 714 O O . ALA A 1 88 ? -15.812 -11.947 7.093 1.00 81.19 88 ALA A O 1
ATOM 715 N N . GLY A 1 89 ? -14.592 -13.816 6.852 1.00 79.12 89 GLY A N 1
ATOM 716 C CA . GLY A 1 89 ? -15.269 -14.589 7.889 1.00 79.12 89 GLY A CA 1
ATOM 717 C C . GLY A 1 89 ? -15.057 -13.977 9.269 1.00 79.12 89 GLY A C 1
ATOM 718 O O . GLY A 1 89 ? -16.023 -13.750 9.999 1.00 79.12 89 GLY A O 1
ATOM 719 N N . THR A 1 90 ? -13.813 -13.622 9.587 1.00 75.00 90 THR A N 1
ATOM 720 C CA . THR A 1 90 ? -13.445 -12.986 10.856 1.00 75.00 90 THR A CA 1
ATOM 721 C C . THR A 1 90 ? -14.078 -11.603 10.994 1.00 75.00 90 THR A C 1
ATOM 723 O O . THR A 1 90 ? -14.640 -11.276 12.039 1.00 75.00 90 THR A O 1
ATOM 726 N N . TRP A 1 91 ? -14.085 -10.818 9.912 1.00 71.50 91 TRP A N 1
ATOM 727 C CA . TRP A 1 91 ? -14.795 -9.543 9.855 1.00 71.50 91 TRP A CA 1
ATOM 728 C C . TRP A 1 91 ? -16.278 -9.702 10.194 1.00 71.50 91 TRP A C 1
ATOM 730 O O . TRP A 1 91 ? -16.810 -8.980 11.036 1.00 71.50 91 TRP A O 1
ATOM 740 N N . ASN A 1 92 ? -16.955 -10.654 9.547 1.00 74.25 92 ASN A N 1
ATOM 741 C CA . ASN A 1 92 ? -18.386 -10.863 9.730 1.00 74.25 92 ASN A CA 1
ATOM 742 C C . ASN A 1 92 ? -18.716 -11.401 11.133 1.00 74.25 92 ASN A C 1
ATOM 744 O O . ASN A 1 92 ? -19.674 -10.953 11.761 1.00 74.25 92 ASN A O 1
ATOM 748 N N . PHE A 1 93 ? -17.895 -12.313 11.656 1.00 69.69 93 PHE A N 1
ATOM 749 C CA . PHE A 1 93 ? -18.048 -12.857 13.005 1.00 69.69 93 PHE A CA 1
ATOM 750 C C . PHE A 1 93 ? -17.894 -11.775 14.081 1.00 69.69 93 PHE A C 1
ATOM 752 O O . PHE A 1 93 ? -18.698 -11.695 15.010 1.00 69.69 93 PHE A O 1
ATOM 759 N N . TYR A 1 94 ? -16.904 -10.895 13.934 1.00 65.62 94 TYR A N 1
ATOM 760 C CA . TYR A 1 94 ? -16.686 -9.801 14.875 1.00 65.62 94 TYR A CA 1
ATOM 761 C C . TYR A 1 94 ? -17.698 -8.669 14.747 1.00 65.62 94 TYR A C 1
ATOM 763 O O . TYR A 1 94 ? -18.092 -8.105 15.769 1.00 65.62 94 TYR A O 1
ATOM 771 N N . LYS A 1 95 ? -18.206 -8.413 13.536 1.00 61.97 95 LYS A N 1
ATOM 772 C CA . LYS A 1 95 ? -19.371 -7.548 13.323 1.00 61.97 95 LYS A CA 1
ATOM 773 C C . LYS A 1 95 ? -20.595 -8.063 14.084 1.00 61.97 95 LYS A C 1
ATOM 775 O O . LYS A 1 95 ? -21.328 -7.267 14.658 1.00 61.97 95 LYS A O 1
ATOM 780 N N . LEU A 1 96 ? -20.791 -9.383 14.132 1.00 60.88 96 LEU A N 1
ATOM 781 C CA . LEU A 1 96 ? -21.898 -10.010 14.860 1.00 60.88 96 LEU A CA 1
ATOM 782 C C . LEU A 1 96 ? -21.738 -9.933 16.389 1.00 60.88 96 LEU A C 1
ATOM 784 O O . LEU A 1 96 ? -22.728 -9.983 17.112 1.00 60.88 96 LEU A O 1
ATOM 788 N N . LYS A 1 97 ? -20.497 -9.841 16.882 1.00 59.59 97 LYS A N 1
ATOM 789 C CA . LYS A 1 97 ? -20.157 -9.860 18.314 1.00 59.59 97 LYS A CA 1
ATOM 790 C C . LYS A 1 97 ? -19.919 -8.462 18.910 1.00 59.59 97 LYS A C 1
ATOM 792 O O . LYS A 1 97 ? -19.567 -8.375 20.081 1.00 59.59 97 LYS A O 1
ATOM 797 N N . GLU A 1 98 ? -20.081 -7.395 18.119 1.00 59.97 98 GLU A N 1
ATOM 798 C CA . GLU A 1 98 ? -19.864 -5.983 18.500 1.00 59.97 98 GLU A CA 1
ATOM 799 C C . GLU A 1 98 ? -18.493 -5.691 19.150 1.00 59.97 98 GLU A C 1
ATOM 801 O O . GLU A 1 98 ? -18.332 -4.732 19.904 1.00 59.97 98 GLU A O 1
ATOM 806 N N . ILE A 1 99 ? -17.465 -6.497 18.864 1.00 59.62 99 ILE A N 1
ATOM 807 C CA . ILE A 1 99 ? -16.129 -6.280 19.431 1.00 59.62 99 ILE A CA 1
ATOM 808 C C . ILE A 1 99 ? -15.349 -5.322 18.507 1.00 59.62 99 ILE A C 1
ATOM 810 O O . ILE A 1 99 ? -15.079 -5.680 17.355 1.00 59.62 99 ILE A O 1
ATOM 814 N N . PRO A 1 100 ? -14.917 -4.132 18.975 1.00 51.75 100 PRO A N 1
ATOM 815 C CA . PRO A 1 100 ? -14.214 -3.166 18.132 1.00 51.75 100 PRO A CA 1
ATOM 816 C C . PRO A 1 100 ? -12.811 -3.678 17.757 1.00 51.75 100 PRO A C 1
ATOM 818 O O . PRO A 1 100 ? -11.910 -3.744 18.596 1.00 51.75 100 PRO A O 1
ATOM 821 N N . CYS A 1 101 ? -12.633 -4.069 16.488 1.00 53.53 101 CYS A N 1
ATOM 822 C CA . CYS A 1 101 ? -11.339 -4.422 15.883 1.00 53.53 101 CYS A CA 1
ATOM 823 C C . CYS A 1 101 ? -10.806 -3.228 15.113 1.00 53.53 101 CYS A C 1
ATOM 825 O O . CYS A 1 101 ? -11.569 -2.595 14.389 1.00 53.53 101 CYS A O 1
ATOM 827 N N . TYR A 1 102 ? -9.506 -2.953 15.192 1.00 51.16 102 TYR A N 1
ATOM 828 C CA . TYR A 1 102 ? -8.907 -1.894 14.379 1.00 51.16 102 TYR A CA 1
ATOM 829 C C . TYR A 1 102 ? -9.113 -2.169 12.884 1.00 51.16 102 TYR A C 1
ATOM 831 O O . TYR A 1 102 ? -9.562 -1.294 12.144 1.00 51.16 102 TYR A O 1
ATOM 839 N N . MET A 1 103 ? -8.900 -3.422 12.461 1.00 53.16 103 MET A N 1
ATOM 840 C CA . MET A 1 103 ? -9.134 -3.802 11.071 1.00 53.16 103 MET A CA 1
ATOM 841 C C . MET A 1 103 ? -10.615 -3.705 10.687 1.00 53.16 103 MET A C 1
ATOM 84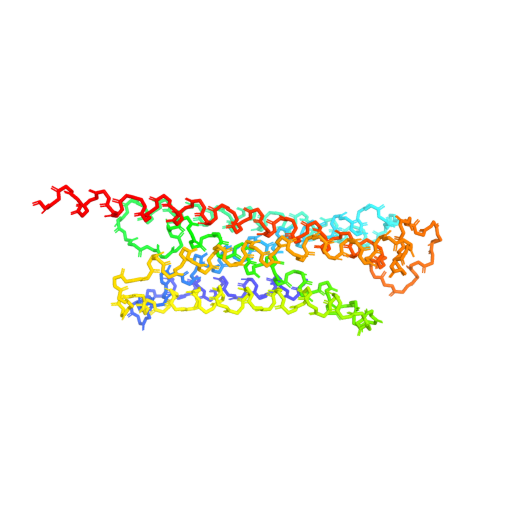3 O O . MET A 1 103 ? -10.878 -3.487 9.524 1.00 53.16 103 MET A O 1
ATOM 847 N N . HIS A 1 104 ? -11.582 -3.747 11.619 1.00 53.91 104 HIS A N 1
ATOM 848 C CA . HIS A 1 104 ? -13.010 -3.528 11.304 1.00 53.91 104 HIS A CA 1
ATOM 849 C C . HIS A 1 104 ? -13.302 -2.096 10.803 1.00 53.91 104 HIS A C 1
ATOM 851 O O . HIS A 1 104 ? -14.401 -1.789 10.338 1.00 53.91 104 HIS A O 1
ATOM 857 N N . THR A 1 105 ? -12.335 -1.185 10.885 1.00 70.62 105 THR A N 1
ATOM 858 C CA . THR A 1 105 ? -12.468 0.155 10.322 1.00 70.62 105 THR A CA 1
ATOM 859 C C . THR A 1 105 ? -11.899 0.185 8.904 1.00 70.62 105 THR A C 1
ATOM 861 O O . THR A 1 105 ? -10.767 -0.227 8.669 1.00 70.62 105 THR A O 1
ATOM 864 N N . VAL A 1 106 ? -12.685 0.698 7.951 1.00 77.88 106 VAL A N 1
ATOM 865 C CA . VAL A 1 106 ? -12.251 1.003 6.572 1.00 77.88 106 VAL A CA 1
ATOM 866 C C . VAL A 1 106 ? -10.850 1.652 6.500 1.00 77.88 106 VAL A C 1
ATOM 868 O O . VAL A 1 106 ? -10.038 1.152 5.724 1.00 77.88 106 VAL A O 1
ATOM 871 N N . PRO A 1 107 ? -10.498 2.667 7.321 1.00 81.06 107 PRO A N 1
ATOM 872 C CA . PRO A 1 107 ? -9.153 3.264 7.322 1.00 81.06 107 PRO A CA 1
ATOM 873 C C . PRO A 1 107 ? -8.042 2.291 7.741 1.00 81.06 107 PRO A C 1
ATOM 875 O O . PRO A 1 107 ? -6.920 2.393 7.261 1.00 81.06 107 PRO A O 1
ATOM 878 N N . GLY A 1 108 ? -8.324 1.305 8.601 1.00 82.56 108 GLY A N 1
ATOM 879 C CA . GLY A 1 108 ? -7.339 0.286 8.969 1.00 82.56 108 GLY A CA 1
ATOM 880 C C . GLY A 1 108 ? -6.925 -0.584 7.781 1.00 82.56 108 GLY A C 1
ATOM 881 O O . GLY A 1 108 ? -5.740 -0.861 7.604 1.00 82.56 108 GLY A O 1
ATOM 882 N N . LEU A 1 109 ? -7.888 -0.958 6.933 1.00 85.19 109 LEU A N 1
ATOM 883 C CA . LEU A 1 109 ? -7.620 -1.712 5.706 1.00 85.19 109 LEU A CA 1
ATOM 884 C C . LEU A 1 109 ? -6.877 -0.862 4.665 1.00 85.19 109 LEU A C 1
ATOM 886 O O . LEU A 1 109 ? -5.959 -1.365 4.017 1.00 85.19 109 LEU A O 1
ATOM 890 N N . LEU A 1 110 ? -7.250 0.415 4.526 1.00 89.00 110 LEU A N 1
ATOM 891 C CA . LEU A 1 110 ? -6.578 1.352 3.622 1.00 89.00 110 LEU A CA 1
ATOM 892 C C . LEU A 1 110 ? -5.115 1.555 4.028 1.00 89.00 110 LEU A C 1
ATOM 894 O O . LEU A 1 110 ? -4.242 1.350 3.194 1.00 89.00 110 LEU A O 1
ATOM 898 N N . ASN A 1 111 ? -4.830 1.779 5.313 1.00 90.69 111 ASN A N 1
ATOM 899 C CA . ASN A 1 111 ? -3.457 1.891 5.815 1.00 90.69 111 ASN A CA 1
ATOM 900 C C . ASN A 1 111 ? -2.609 0.644 5.508 1.00 90.69 111 ASN A C 1
ATOM 902 O O . ASN A 1 111 ? -1.433 0.765 5.175 1.00 90.69 111 ASN A O 1
ATOM 906 N N . VAL A 1 112 ? -3.184 -0.562 5.617 1.00 91.00 112 VAL A N 1
ATOM 907 C CA . VAL A 1 112 ? -2.479 -1.814 5.279 1.00 91.00 112 VAL A CA 1
ATOM 908 C C . VAL A 1 112 ? -2.188 -1.911 3.782 1.00 91.00 112 VAL A C 1
ATOM 910 O O . VAL A 1 112 ? -1.108 -2.360 3.397 1.00 91.00 112 VAL A O 1
ATOM 913 N N . LEU A 1 113 ? -3.123 -1.480 2.931 1.00 91.62 113 LEU A N 1
ATOM 914 C CA . LEU A 1 113 ? -2.888 -1.388 1.490 1.00 91.62 113 LEU A CA 1
ATOM 915 C C . LEU A 1 113 ? -1.797 -0.357 1.173 1.00 91.62 113 LEU A C 1
ATOM 917 O O . LEU A 1 113 ? -0.908 -0.663 0.380 1.00 91.62 113 LEU A O 1
ATOM 921 N N . GLU A 1 114 ? -1.813 0.80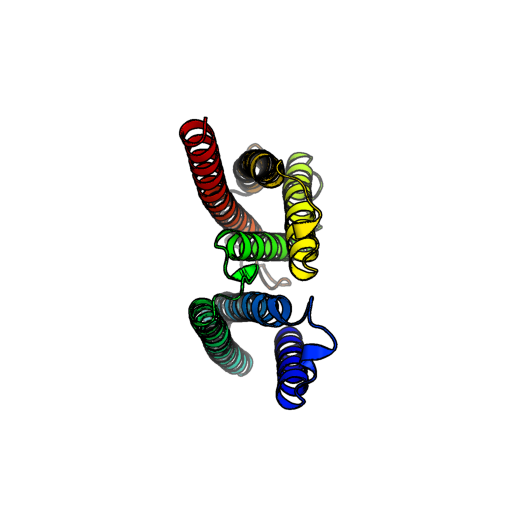7 1.826 1.00 93.19 114 GLU A N 1
ATOM 922 C CA . GLU A 1 114 ? -0.818 1.869 1.641 1.00 93.19 114 GLU A CA 1
ATOM 923 C C . GLU A 1 114 ? 0.602 1.391 1.946 1.00 93.19 114 GLU A C 1
ATOM 925 O O . GLU A 1 114 ? 1.521 1.552 1.136 1.00 93.19 114 GLU A O 1
ATOM 930 N N . THR A 1 115 ? 0.795 0.767 3.111 1.00 92.81 115 THR A N 1
ATOM 931 C CA . THR A 1 115 ? 2.107 0.255 3.523 1.00 92.81 115 THR A CA 1
ATOM 932 C C . THR A 1 115 ? 2.544 -0.932 2.681 1.00 92.81 115 THR A C 1
ATOM 934 O O . THR A 1 115 ? 3.734 -1.059 2.390 1.00 92.81 115 THR A O 1
ATOM 937 N N . PHE A 1 116 ? 1.613 -1.793 2.260 1.00 92.00 116 PHE A N 1
ATOM 938 C CA . PHE A 1 116 ? 1.926 -2.909 1.375 1.00 92.00 116 PHE A CA 1
ATOM 939 C C . PHE A 1 116 ? 2.407 -2.417 0.007 1.00 92.00 116 PHE A C 1
ATOM 941 O O . PHE A 1 116 ? 3.483 -2.816 -0.438 1.00 92.00 116 PHE A O 1
ATOM 948 N N . VAL A 1 117 ? 1.656 -1.522 -0.642 1.00 93.19 117 VAL A N 1
ATOM 949 C CA . VAL A 1 117 ? 2.018 -0.971 -1.956 1.00 93.19 117 VAL A CA 1
ATOM 950 C C . VAL A 1 117 ? 3.332 -0.195 -1.868 1.00 93.19 117 VAL A C 1
ATOM 952 O O . VAL A 1 117 ? 4.214 -0.415 -2.697 1.00 93.19 117 VAL A O 1
ATOM 955 N N . ALA A 1 118 ? 3.525 0.630 -0.834 1.00 92.69 118 ALA A N 1
ATOM 956 C CA . ALA A 1 118 ? 4.800 1.306 -0.588 1.00 92.69 118 ALA A CA 1
ATOM 957 C C . ALA A 1 118 ? 5.961 0.313 -0.391 1.00 92.69 118 ALA A C 1
ATOM 959 O O . ALA A 1 118 ? 7.037 0.505 -0.953 1.00 92.69 118 ALA A O 1
ATOM 960 N N . GLY A 1 119 ? 5.743 -0.787 0.335 1.00 89.69 119 GLY A N 1
ATOM 961 C CA . GLY A 1 119 ? 6.726 -1.863 0.483 1.00 89.69 119 GLY A CA 1
ATOM 962 C C . GLY A 1 119 ? 7.108 -2.513 -0.851 1.00 89.69 119 GLY A C 1
ATOM 963 O O . GLY A 1 119 ? 8.288 -2.759 -1.102 1.00 89.69 119 GLY A O 1
ATOM 964 N N . VAL A 1 120 ? 6.135 -2.736 -1.740 1.00 89.50 120 VAL A N 1
ATOM 965 C CA . VAL A 1 120 ? 6.391 -3.241 -3.098 1.00 89.50 120 VAL A CA 1
ATOM 966 C C . VAL A 1 120 ? 7.181 -2.215 -3.922 1.00 89.50 120 VAL A C 1
ATOM 968 O O . VAL A 1 120 ? 8.135 -2.595 -4.597 1.00 89.50 120 VAL A O 1
ATOM 971 N N . ILE A 1 121 ? 6.858 -0.921 -3.822 1.00 90.06 121 ILE A N 1
ATOM 972 C CA . ILE A 1 121 ? 7.627 0.161 -4.462 1.00 90.06 121 ILE A CA 1
ATOM 973 C C . ILE A 1 121 ? 9.090 0.141 -3.988 1.00 90.06 121 ILE A C 1
ATOM 975 O O . ILE A 1 121 ? 9.998 0.184 -4.818 1.00 90.06 121 ILE A O 1
ATOM 979 N N . PHE A 1 122 ? 9.340 0.004 -2.681 1.00 88.75 122 PHE A N 1
ATOM 980 C CA . PHE A 1 122 ? 10.700 -0.120 -2.141 1.00 88.75 122 PHE A CA 1
ATOM 981 C C . PHE A 1 122 ? 11.434 -1.362 -2.647 1.00 88.75 122 PHE A C 1
ATOM 983 O O . PHE A 1 122 ? 12.628 -1.282 -2.932 1.00 88.75 122 PHE A O 1
ATOM 990 N N . ALA A 1 123 ? 10.740 -2.493 -2.799 1.00 85.75 123 ALA A N 1
ATOM 991 C CA . ALA A 1 123 ? 11.336 -3.698 -3.365 1.00 85.75 123 ALA A CA 1
ATOM 992 C C . ALA A 1 123 ? 11.812 -3.460 -4.809 1.00 85.75 123 ALA A C 1
ATOM 994 O O . ALA A 1 123 ? 12.943 -3.820 -5.138 1.00 85.75 123 ALA A O 1
ATOM 995 N N . PHE A 1 124 ? 11.011 -2.785 -5.642 1.00 82.12 124 PHE A N 1
ATOM 996 C CA . PHE A 1 124 ? 11.437 -2.392 -6.990 1.00 82.12 124 PHE A CA 1
ATOM 997 C C . PHE A 1 124 ? 12.617 -1.411 -6.954 1.00 82.12 124 PHE A C 1
ATOM 999 O O . PHE A 1 124 ? 13.634 -1.675 -7.585 1.00 82.12 124 PHE A O 1
ATOM 1006 N N . LEU A 1 125 ? 12.543 -0.356 -6.136 1.00 81.88 125 LEU A N 1
ATOM 1007 C CA . LEU A 1 125 ? 13.613 0.641 -5.987 1.00 81.88 125 LEU A CA 1
ATOM 1008 C C . LEU A 1 125 ? 14.947 0.050 -5.511 1.00 81.88 125 LEU A C 1
ATOM 1010 O O . LEU A 1 125 ? 16.003 0.511 -5.939 1.00 81.88 125 LEU A O 1
ATOM 1014 N N . SER A 1 126 ? 14.915 -0.960 -4.635 1.00 77.12 126 SER A N 1
ATOM 1015 C CA . SER A 1 126 ? 16.130 -1.598 -4.110 1.00 77.12 126 SER A CA 1
ATOM 1016 C C . SER A 1 126 ? 16.941 -2.308 -5.198 1.00 77.12 126 SER A C 1
ATOM 1018 O O . SER A 1 126 ? 18.172 -2.265 -5.176 1.00 77.12 126 SER A O 1
ATOM 1020 N N . ASN A 1 127 ? 16.257 -2.883 -6.191 1.00 67.94 127 ASN A N 1
ATOM 1021 C CA . ASN A 1 127 ? 16.899 -3.487 -7.356 1.00 67.94 127 ASN A CA 1
ATOM 1022 C C . ASN A 1 127 ? 17.420 -2.413 -8.326 1.00 67.94 127 ASN A C 1
ATOM 1024 O O . ASN A 1 127 ? 18.463 -2.590 -8.944 1.00 67.94 127 ASN A O 1
ATOM 1028 N N . THR A 1 128 ? 16.761 -1.253 -8.398 1.00 62.66 128 THR A N 1
ATOM 1029 C CA . THR A 1 128 ? 17.117 -0.132 -9.287 1.00 62.66 128 THR A CA 1
ATOM 1030 C C . THR A 1 128 ? 18.207 0.796 -8.714 1.00 62.66 128 THR A C 1
ATOM 1032 O O . THR A 1 128 ? 18.382 1.917 -9.192 1.00 62.66 128 THR A O 1
ATOM 1035 N N . SER A 1 129 ? 18.979 0.356 -7.709 1.00 51.50 129 SER A N 1
ATOM 1036 C CA . SER A 1 129 ? 19.984 1.170 -6.986 1.00 51.50 129 SER A CA 1
ATOM 1037 C C . SER A 1 129 ? 21.092 1.809 -7.851 1.00 51.50 129 SER A C 1
ATOM 1039 O O . SER A 1 129 ? 21.882 2.605 -7.349 1.00 51.50 129 SER A O 1
ATOM 1041 N N . LEU A 1 130 ? 21.118 1.536 -9.157 1.00 48.81 130 LEU A N 1
ATOM 1042 C CA . LEU A 1 130 ? 22.042 2.111 -10.135 1.00 48.81 130 LEU A CA 1
ATOM 1043 C C . LEU A 1 130 ? 21.614 3.472 -10.735 1.00 48.81 130 LEU A C 1
ATOM 1045 O O . LEU A 1 130 ? 22.434 4.091 -11.407 1.00 48.81 130 LEU A O 1
ATOM 1049 N N . TYR A 1 131 ? 20.398 3.986 -10.479 1.00 54.59 131 TYR A N 1
ATOM 1050 C CA . TYR A 1 131 ? 19.874 5.212 -11.133 1.00 54.59 131 TYR A CA 1
ATOM 1051 C C . TYR A 1 131 ? 19.638 6.430 -10.204 1.00 54.59 131 TYR A C 1
ATOM 1053 O O . TYR A 1 131 ? 19.022 7.421 -10.598 1.00 54.59 131 TYR A O 1
ATOM 1061 N N . LEU A 1 132 ? 20.166 6.405 -8.976 1.00 57.31 132 LEU A N 1
ATOM 1062 C CA . LEU A 1 132 ? 20.041 7.467 -7.957 1.00 57.31 132 LEU A CA 1
ATOM 1063 C C . LEU A 1 132 ? 21.056 8.617 -8.135 1.00 57.31 132 LEU A C 1
ATOM 1065 O O . LEU A 1 132 ? 21.807 8.942 -7.222 1.00 57.31 132 LEU A O 1
ATOM 1069 N N . HIS A 1 133 ? 21.119 9.237 -9.315 1.00 61.59 133 HIS A N 1
ATOM 1070 C CA . HIS A 1 133 ? 21.952 10.440 -9.511 1.00 61.59 133 HIS A CA 1
ATOM 1071 C C . HIS A 1 133 ? 21.157 11.712 -9.813 1.00 61.59 133 HIS A C 1
ATOM 1073 O O . HIS A 1 133 ? 21.733 12.792 -9.927 1.00 61.59 133 HIS A O 1
ATOM 1079 N N . GLN A 1 134 ? 19.831 11.602 -9.927 1.00 73.25 134 GLN A N 1
ATOM 1080 C CA . GLN A 1 134 ? 18.957 12.745 -10.160 1.00 73.25 134 GLN A CA 1
ATOM 1081 C C . GLN A 1 134 ? 18.204 13.128 -8.875 1.00 73.25 134 GLN A C 1
ATOM 1083 O O . GLN A 1 134 ? 17.517 12.282 -8.295 1.00 73.25 134 GLN A O 1
ATOM 1088 N N . PRO A 1 135 ? 18.235 14.411 -8.464 1.00 80.88 135 PRO A N 1
ATOM 1089 C CA . PRO A 1 135 ? 17.616 14.869 -7.216 1.00 80.88 135 PRO A CA 1
ATOM 1090 C C . PRO A 1 135 ? 16.090 14.675 -7.189 1.00 80.88 135 PRO A C 1
ATOM 1092 O O . PRO A 1 135 ? 15.490 14.542 -6.125 1.00 80.88 135 PRO A O 1
ATOM 1095 N N . ALA A 1 136 ? 15.440 14.611 -8.355 1.00 80.50 136 ALA A N 1
ATOM 1096 C CA . ALA A 1 136 ? 14.004 14.351 -8.457 1.00 80.50 136 ALA A CA 1
ATOM 1097 C C . ALA A 1 136 ? 13.622 12.913 -8.057 1.00 80.50 136 ALA A C 1
ATOM 1099 O O . ALA A 1 136 ? 12.561 12.692 -7.472 1.00 80.50 136 ALA A O 1
ATOM 1100 N N . LEU A 1 137 ? 14.489 11.933 -8.331 1.00 81.31 137 LEU A N 1
ATOM 1101 C CA . LEU A 1 137 ? 14.258 10.538 -7.950 1.00 81.31 137 LEU A CA 1
ATOM 1102 C C . LEU A 1 137 ? 14.513 10.331 -6.456 1.00 81.31 137 LEU A C 1
ATOM 1104 O O . LEU A 1 137 ? 13.734 9.642 -5.798 1.00 81.31 137 LEU A O 1
ATOM 1108 N N . GLU A 1 138 ? 15.526 11.002 -5.902 1.00 86.81 138 GLU A N 1
ATOM 1109 C CA . GLU A 1 138 ? 15.744 11.060 -4.451 1.00 86.81 138 GLU A CA 1
ATOM 1110 C C . GLU A 1 138 ? 14.525 11.645 -3.727 1.00 86.81 138 GLU A C 1
ATOM 1112 O O . GLU A 1 138 ? 14.083 11.095 -2.717 1.00 86.81 138 GLU A O 1
ATOM 1117 N N . TRP A 1 139 ? 13.919 12.703 -4.280 1.00 90.56 139 TRP A N 1
ATOM 1118 C CA . TRP A 1 139 ? 12.675 13.263 -3.752 1.00 90.56 139 TRP A CA 1
ATOM 1119 C C . TRP A 1 139 ? 11.523 12.251 -3.763 1.00 90.56 139 TRP A C 1
ATOM 1121 O O . TRP A 1 139 ? 10.819 12.125 -2.764 1.00 90.56 139 TRP A O 1
ATOM 1131 N N . CYS A 1 140 ? 11.342 11.485 -4.843 1.00 90.19 140 CYS A N 1
ATOM 1132 C CA . CYS A 1 140 ? 10.295 10.456 -4.903 1.00 90.19 140 CYS A CA 1
ATOM 1133 C C . CYS A 1 140 ? 10.490 9.382 -3.819 1.00 90.19 140 CYS A C 1
ATOM 1135 O O . CYS A 1 140 ? 9.540 9.007 -3.135 1.00 90.19 140 CYS A O 1
ATOM 1137 N N . VAL A 1 141 ? 11.731 8.935 -3.606 1.00 90.00 141 VAL A N 1
ATOM 1138 C CA . VAL A 1 141 ? 12.073 7.973 -2.544 1.00 90.00 141 VAL A CA 1
ATOM 1139 C C . VAL A 1 141 ? 11.810 8.566 -1.155 1.00 90.00 141 VAL A C 1
ATOM 1141 O O . VAL A 1 141 ? 11.275 7.881 -0.275 1.00 90.00 141 VAL A O 1
ATOM 1144 N N . ALA A 1 142 ? 12.135 9.846 -0.957 1.00 91.62 142 ALA A N 1
ATOM 1145 C CA . ALA A 1 142 ? 11.840 10.561 0.278 1.00 91.62 142 ALA A CA 1
ATOM 1146 C C . ALA A 1 142 ? 10.328 10.651 0.527 1.00 91.62 142 ALA A C 1
ATOM 1148 O O . ALA A 1 142 ? 9.886 10.353 1.634 1.00 91.62 142 ALA A O 1
ATOM 1149 N N . VAL A 1 143 ? 9.529 10.971 -0.498 1.00 93.19 143 VAL A N 1
ATOM 1150 C CA . VAL A 1 143 ? 8.059 10.979 -0.429 1.00 93.19 143 VAL A CA 1
ATOM 1151 C C . VAL A 1 143 ? 7.529 9.623 0.029 1.00 93.19 143 VAL A C 1
ATOM 1153 O O . VAL A 1 143 ? 6.787 9.569 1.012 1.00 93.19 143 VAL A O 1
ATOM 1156 N N . TYR A 1 144 ? 7.942 8.527 -0.615 1.00 92.62 144 TYR A N 1
ATOM 1157 C CA . TYR A 1 144 ? 7.492 7.183 -0.234 1.00 92.62 144 TYR A CA 1
ATOM 1158 C C . TYR A 1 144 ? 7.863 6.852 1.215 1.00 92.62 144 TYR A C 1
ATOM 1160 O O . TYR A 1 144 ? 7.056 6.284 1.946 1.00 92.62 144 TYR A O 1
ATOM 1168 N N . SER A 1 145 ? 9.046 7.272 1.667 1.00 91.56 145 SER A N 1
ATOM 1169 C CA . SER A 1 145 ? 9.523 7.035 3.036 1.00 91.56 145 SER A CA 1
ATOM 1170 C C . SER A 1 145 ? 8.761 7.857 4.078 1.00 91.56 145 SER A C 1
ATOM 1172 O O . SER A 1 145 ? 8.338 7.321 5.103 1.00 91.56 145 SER A O 1
ATOM 1174 N N . ILE A 1 146 ? 8.550 9.148 3.806 1.00 92.62 146 ILE A N 1
ATOM 1175 C CA . ILE A 1 146 ? 7.830 10.081 4.684 1.00 92.62 146 ILE A CA 1
ATOM 1176 C C . ILE A 1 146 ? 6.366 9.671 4.844 1.00 92.62 146 ILE A C 1
ATOM 1178 O O . ILE A 1 146 ? 5.804 9.899 5.909 1.00 92.62 146 ILE A O 1
ATOM 1182 N N . CYS A 1 147 ? 5.756 9.055 3.830 1.00 91.62 147 CYS A N 1
ATOM 1183 C CA . CYS A 1 147 ? 4.386 8.552 3.928 1.00 91.62 147 CYS A CA 1
ATOM 1184 C C . CYS A 1 147 ? 4.332 7.160 4.581 1.00 91.62 147 CYS A C 1
ATOM 1186 O O . CYS A 1 147 ? 3.481 6.901 5.429 1.00 91.62 147 CYS A O 1
ATOM 1188 N N . PHE A 1 148 ? 5.282 6.275 4.262 1.00 91.25 148 PHE A N 1
ATOM 1189 C CA . PHE A 1 148 ? 5.327 4.916 4.803 1.00 91.25 148 PHE A CA 1
ATOM 1190 C C . PHE A 1 148 ? 5.539 4.878 6.322 1.00 91.25 148 PHE A C 1
ATOM 1192 O O . PHE A 1 148 ? 4.847 4.134 7.017 1.00 91.25 148 PHE A O 1
ATOM 1199 N N . ILE A 1 149 ? 6.482 5.667 6.854 1.00 91.25 149 ILE A N 1
ATOM 1200 C CA . ILE A 1 149 ? 6.854 5.604 8.277 1.00 91.25 149 ILE A CA 1
ATOM 1201 C C . ILE A 1 149 ? 5.662 5.951 9.190 1.00 91.25 149 ILE A C 1
ATOM 1203 O O . ILE A 1 149 ? 5.360 5.150 10.079 1.00 91.25 149 ILE A O 1
ATOM 1207 N N . PRO A 1 150 ? 4.941 7.075 9.011 1.00 89.19 150 PRO A N 1
ATOM 1208 C CA . PRO A 1 150 ? 3.815 7.412 9.876 1.00 89.19 150 PRO A CA 1
ATOM 1209 C C . PRO A 1 150 ? 2.619 6.469 9.703 1.00 89.19 150 PRO A C 1
ATOM 1211 O O . PRO A 1 150 ? 1.977 6.140 10.705 1.00 89.19 150 PRO A O 1
ATOM 1214 N N . THR A 1 151 ? 2.331 5.981 8.487 1.00 88.88 151 THR A N 1
ATOM 1215 C CA . THR A 1 151 ? 1.277 4.969 8.287 1.00 88.88 151 THR A CA 1
ATOM 1216 C C . THR A 1 151 ? 1.640 3.665 9.008 1.00 88.88 151 THR A C 1
ATOM 1218 O O . THR A 1 151 ? 0.818 3.114 9.740 1.00 88.88 151 THR A O 1
ATOM 1221 N N . ALA A 1 152 ? 2.895 3.209 8.920 1.00 88.62 152 ALA A N 1
ATOM 1222 C CA . ALA A 1 152 ? 3.367 2.029 9.645 1.00 88.62 152 ALA A CA 1
ATOM 1223 C C . ALA A 1 152 ? 3.296 2.214 11.172 1.00 88.62 152 ALA A C 1
ATOM 1225 O O . ALA A 1 152 ? 2.838 1.318 11.882 1.00 88.62 152 ALA A O 1
ATOM 1226 N N . VAL A 1 153 ? 3.687 3.386 11.685 1.00 87.00 153 VAL A N 1
ATOM 1227 C CA . VAL A 1 153 ? 3.543 3.729 13.110 1.00 87.00 153 VAL A CA 1
ATOM 1228 C C . VAL A 1 153 ? 2.073 3.709 13.527 1.00 87.00 153 VAL A C 1
ATOM 1230 O O . VAL A 1 153 ? 1.757 3.161 14.580 1.00 87.00 153 VAL A O 1
ATOM 1233 N N . THR A 1 154 ? 1.168 4.228 12.695 1.00 83.94 154 THR A N 1
ATOM 1234 C CA . THR A 1 154 ? -0.280 4.193 12.948 1.00 83.94 154 THR A CA 1
ATOM 1235 C C . THR A 1 154 ? -0.772 2.752 13.077 1.00 83.94 154 THR A C 1
ATOM 1237 O O . THR A 1 154 ? -1.398 2.406 14.077 1.00 83.94 154 THR A O 1
ATOM 1240 N N . ILE A 1 155 ? -0.406 1.869 12.141 1.00 84.00 155 ILE A N 1
ATOM 1241 C CA . ILE A 1 155 ? -0.739 0.438 12.214 1.00 84.00 155 ILE A CA 1
ATOM 1242 C C . ILE A 1 155 ? -0.193 -0.188 13.509 1.00 84.00 155 ILE A C 1
ATOM 1244 O O . ILE A 1 155 ? -0.931 -0.875 14.214 1.00 84.00 155 ILE A O 1
ATOM 1248 N N . LEU A 1 156 ? 1.069 0.071 13.870 1.00 82.75 156 LEU A N 1
ATOM 1249 C CA . LEU A 1 156 ? 1.690 -0.481 15.083 1.00 82.75 156 LEU A CA 1
ATOM 1250 C C . LEU A 1 156 ? 1.012 -0.000 16.376 1.00 82.75 156 LEU A C 1
ATOM 1252 O O . LEU A 1 156 ? 0.753 -0.810 17.272 1.00 82.75 156 LEU A O 1
ATOM 1256 N N . LEU A 1 157 ? 0.696 1.294 16.474 1.00 77.62 157 LEU A N 1
ATOM 1257 C CA . LEU A 1 157 ? -0.020 1.870 17.618 1.00 77.62 157 LEU A CA 1
ATOM 1258 C C . LEU A 1 157 ? -1.409 1.239 17.781 1.00 77.62 157 LEU A C 1
ATOM 1260 O O . LEU A 1 157 ? -1.825 0.925 18.904 1.00 77.62 157 LEU A O 1
ATOM 1264 N N . ASN A 1 158 ? -2.078 0.981 16.658 1.00 73.62 158 ASN A N 1
ATOM 1265 C CA . ASN A 1 158 ? -3.408 0.388 16.625 1.00 73.62 158 ASN A CA 1
ATOM 1266 C C . ASN A 1 158 ? -3.390 -1.117 16.934 1.00 73.62 158 ASN A C 1
ATOM 1268 O O . ASN A 1 158 ? -4.277 -1.625 17.628 1.00 73.62 158 ASN A O 1
ATOM 1272 N N . LEU A 1 159 ? -2.335 -1.838 16.541 1.00 73.19 159 LEU A N 1
ATOM 1273 C CA . LEU A 1 159 ? -2.109 -3.225 16.968 1.00 73.19 159 LEU A CA 1
ATOM 1274 C C . LEU A 1 159 ? -1.944 -3.338 18.488 1.00 73.19 159 LEU A C 1
ATOM 1276 O O . LEU A 1 159 ? -2.418 -4.302 19.085 1.00 73.19 159 LEU A O 1
ATOM 1280 N N . GLY A 1 160 ? -1.303 -2.355 19.123 1.00 65.38 160 GLY A N 1
ATOM 1281 C CA . GLY A 1 160 ? -1.102 -2.341 20.570 1.00 65.38 160 GLY A CA 1
ATOM 1282 C C . GLY A 1 160 ? -2.264 -1.759 21.390 1.00 65.38 160 GLY A C 1
ATOM 1283 O O . GLY A 1 160 ? -2.132 -1.688 22.610 1.00 65.38 160 GLY A O 1
ATOM 1284 N N . LYS A 1 161 ? -3.372 -1.320 20.765 1.00 65.19 161 LYS A N 1
ATOM 1285 C CA . LYS A 1 161 ? -4.494 -0.598 21.414 1.00 65.19 161 LYS A CA 1
ATOM 1286 C C . LYS A 1 161 ? -4.071 0.663 22.196 1.00 65.19 161 LYS A C 1
ATOM 1288 O O . LYS A 1 161 ? -4.745 1.062 23.147 1.00 65.19 161 LYS A O 1
ATOM 1293 N N . TRP A 1 162 ? -2.982 1.327 21.793 1.00 59.81 162 TRP A N 1
ATOM 1294 C CA . TRP A 1 162 ? -2.528 2.582 22.425 1.00 59.81 162 TRP A CA 1
ATOM 1295 C C . TRP A 1 162 ? -3.364 3.795 21.992 1.00 59.81 162 TRP A C 1
ATOM 1297 O O . TRP A 1 162 ? -3.218 4.877 22.555 1.00 59.81 162 TRP A O 1
ATOM 1307 N N . GLU A 1 163 ? -4.279 3.603 21.041 1.00 53.47 163 GLU A N 1
ATOM 1308 C CA . GLU A 1 163 ? -5.195 4.612 20.501 1.00 53.47 163 GLU A CA 1
ATOM 1309 C C . GLU A 1 163 ? -6.064 5.264 21.594 1.00 53.47 163 GLU A C 1
ATOM 1311 O O . GLU A 1 163 ? -6.248 6.476 21.595 1.00 53.47 163 GLU A O 1
ATOM 1316 N N . ASN A 1 164 ? -6.461 4.508 22.629 1.00 52.84 164 ASN A N 1
ATOM 1317 C CA . ASN A 1 164 ? -7.224 5.025 23.781 1.00 52.84 164 ASN A CA 1
ATOM 1318 C C . ASN A 1 164 ? -6.461 6.058 24.639 1.00 52.84 164 ASN A C 1
ATOM 1320 O O . ASN A 1 164 ? -7.026 6.627 25.573 1.00 52.84 164 ASN A O 1
ATOM 1324 N N . ARG A 1 165 ? -5.164 6.270 24.383 1.00 53.75 165 ARG A N 1
ATOM 1325 C CA . ARG A 1 165 ? -4.334 7.278 25.063 1.00 53.75 165 ARG A CA 1
ATOM 1326 C C . ARG A 1 165 ? -4.182 8.554 24.233 1.00 53.75 165 ARG A C 1
ATOM 1328 O O . ARG A 1 165 ? -3.632 9.524 24.753 1.00 53.75 165 ARG A O 1
ATOM 1335 N N . LEU A 1 166 ? -4.631 8.556 22.975 1.00 54.22 166 LEU A N 1
ATOM 1336 C CA . LEU A 1 166 ? -4.506 9.689 22.065 1.00 54.22 166 LEU A CA 1
ATOM 1337 C C . LEU A 1 166 ? -5.774 10.571 22.121 1.00 54.22 166 LEU A C 1
ATOM 1339 O O . LEU A 1 166 ? -6.891 10.057 22.130 1.00 54.22 166 LEU A O 1
ATOM 1343 N N . PRO A 1 167 ? -5.613 11.901 22.239 1.00 54.22 167 PRO A N 1
ATOM 1344 C CA . PRO A 1 167 ? -6.695 12.830 22.560 1.00 54.22 167 PRO A CA 1
ATOM 1345 C C . PRO A 1 167 ? -7.673 13.074 21.397 1.00 54.22 167 PRO A C 1
ATOM 1347 O O . PRO A 1 167 ? -7.410 12.726 20.250 1.00 54.22 167 PRO A O 1
ATOM 1350 N N . ILE A 1 168 ? -8.758 13.796 21.708 1.00 56.34 168 ILE A N 1
ATOM 1351 C CA . ILE A 1 168 ? -9.863 14.284 20.845 1.00 56.34 168 ILE A CA 1
ATOM 1352 C C . ILE A 1 168 ? -9.414 14.875 19.483 1.00 56.34 168 ILE A C 1
ATOM 1354 O O . ILE A 1 168 ? -10.197 14.918 18.540 1.00 56.34 168 ILE A O 1
ATOM 1358 N N . PHE A 1 169 ? -8.152 15.293 19.336 1.00 63.75 169 PHE A N 1
ATOM 1359 C CA . PHE A 1 169 ? -7.588 15.852 18.097 1.00 63.75 169 PHE A CA 1
ATOM 1360 C C . PHE A 1 169 ? -7.126 14.815 17.062 1.00 63.75 169 PHE A C 1
ATOM 1362 O O . PHE A 1 169 ? -6.756 15.193 15.951 1.00 63.75 169 PHE A O 1
ATOM 1369 N N . PHE A 1 170 ? -7.148 13.526 17.400 1.00 75.50 170 PHE A N 1
ATOM 1370 C CA . PHE A 1 170 ? -6.705 12.442 16.525 1.00 75.50 170 PHE A CA 1
ATOM 1371 C C . PHE A 1 170 ? -7.324 12.447 15.106 1.00 75.50 170 PHE A C 1
ATOM 1373 O O . PHE A 1 170 ? -6.548 12.403 14.151 1.00 75.50 170 PHE A O 1
ATOM 1380 N N . PRO A 1 171 ? -8.655 12.596 14.906 1.00 78.69 171 PRO A N 1
ATOM 1381 C CA . PRO A 1 171 ? -9.241 12.556 13.560 1.00 78.69 171 PRO A CA 1
ATOM 1382 C C . PRO A 1 171 ? -8.860 13.765 12.692 1.00 78.69 171 PRO A C 1
ATOM 1384 O O . PRO A 1 171 ? -8.665 13.624 11.489 1.00 78.69 171 PRO A O 1
ATOM 1387 N N . ILE A 1 172 ? -8.716 14.954 13.288 1.00 82.62 172 ILE A N 1
ATOM 1388 C CA . ILE A 1 172 ? -8.292 16.164 12.564 1.00 82.62 172 ILE A CA 1
ATOM 1389 C C . ILE A 1 172 ? -6.813 16.055 12.188 1.00 82.62 172 ILE A C 1
ATOM 1391 O O . ILE A 1 172 ? -6.431 16.403 11.073 1.00 82.62 172 ILE A O 1
ATOM 1395 N N . PHE A 1 173 ? -5.982 15.549 13.102 1.00 85.19 173 PHE A N 1
ATOM 1396 C CA . PHE A 1 173 ? -4.567 15.311 12.832 1.00 85.19 173 PHE A CA 1
ATOM 1397 C C . PHE A 1 173 ? -4.374 14.316 11.681 1.00 85.19 173 PHE A C 1
ATOM 1399 O O . PHE A 1 173 ? -3.599 14.593 10.768 1.00 85.19 173 PHE A O 1
ATOM 1406 N N . GLN A 1 174 ? -5.117 13.205 11.686 1.00 85.06 174 GLN A N 1
ATOM 1407 C CA . GLN A 1 174 ? -5.081 12.230 10.596 1.00 85.06 174 GLN A CA 1
ATOM 1408 C C . GLN A 1 174 ? -5.578 12.822 9.280 1.00 85.06 174 GLN A C 1
ATOM 1410 O O . GLN A 1 174 ? -4.895 12.669 8.277 1.00 85.06 174 GLN A O 1
ATOM 1415 N N . LEU A 1 175 ? -6.670 13.594 9.284 1.00 89.38 175 LEU A N 1
ATOM 1416 C CA . LEU A 1 175 ? -7.138 14.288 8.082 1.00 89.38 175 LEU A CA 1
ATOM 1417 C C . LEU A 1 175 ? -6.042 15.176 7.466 1.00 89.38 175 LEU A C 1
ATOM 1419 O O . LEU A 1 175 ? -5.777 15.091 6.269 1.00 89.38 175 LEU A O 1
ATOM 1423 N N . VAL A 1 176 ? -5.392 16.017 8.278 1.00 91.62 176 VAL A N 1
ATOM 1424 C CA . VAL A 1 176 ? -4.316 16.910 7.811 1.00 91.62 176 VAL A CA 1
ATOM 1425 C C . VAL A 1 176 ? -3.130 16.110 7.269 1.00 91.62 176 VAL A C 1
ATOM 1427 O O . VAL A 1 176 ? -2.564 16.471 6.236 1.00 91.62 176 VAL A O 1
ATOM 1430 N N . LEU A 1 177 ? -2.768 15.015 7.939 1.00 91.06 177 LEU A N 1
ATOM 1431 C CA . LEU A 1 177 ? -1.679 14.142 7.516 1.00 91.06 177 LEU A CA 1
ATOM 1432 C C . LEU A 1 177 ? -1.994 13.444 6.182 1.00 91.06 177 LEU A C 1
ATOM 1434 O O . LEU A 1 177 ? -1.156 13.461 5.282 1.00 91.06 177 LEU A O 1
ATOM 1438 N N . THR A 1 178 ? -3.206 12.914 6.006 1.00 91.88 178 THR A N 1
ATOM 1439 C CA . THR A 1 178 ? -3.621 12.266 4.754 1.00 91.88 178 THR A CA 1
ATOM 1440 C C . THR A 1 178 ? -3.696 13.274 3.599 1.00 91.88 178 THR A C 1
ATOM 1442 O O . THR A 1 178 ? -3.262 12.960 2.492 1.00 91.88 178 THR A O 1
ATOM 1445 N N . VAL A 1 179 ? -4.136 14.521 3.838 1.00 95.25 179 VAL A N 1
ATOM 1446 C CA . VAL A 1 179 ? -4.042 15.601 2.829 1.00 95.25 179 VAL A CA 1
ATOM 1447 C C . VAL A 1 179 ? -2.590 15.824 2.401 1.00 95.25 179 VAL A C 1
ATOM 1449 O O . VAL A 1 179 ? -2.309 15.914 1.204 1.00 95.25 179 VAL A O 1
ATOM 1452 N N . LEU A 1 180 ? -1.659 15.893 3.357 1.00 95.06 180 LEU A N 1
ATOM 1453 C CA . LEU A 1 180 ? -0.236 16.052 3.059 1.00 95.06 180 LEU A CA 1
ATOM 1454 C C . LEU A 1 180 ? 0.292 14.878 2.221 1.00 95.06 180 LEU A C 1
ATOM 1456 O O . LEU A 1 180 ? 0.985 15.107 1.232 1.00 95.06 180 LEU A O 1
ATOM 1460 N N . PHE A 1 181 ? -0.065 13.639 2.565 1.00 94.62 181 PHE A N 1
ATOM 1461 C CA . PHE A 1 181 ? 0.349 12.453 1.812 1.00 94.62 181 PHE A CA 1
ATOM 1462 C C . PHE A 1 181 ? -0.178 12.446 0.381 1.00 94.62 181 PHE A C 1
ATOM 1464 O O . PHE A 1 181 ? 0.598 12.188 -0.537 1.00 94.62 181 PHE A O 1
ATOM 1471 N N . VAL A 1 182 ? -1.443 12.817 0.162 1.00 96.12 182 VAL A N 1
ATOM 1472 C CA . VAL A 1 182 ? -2.013 12.965 -1.187 1.00 96.12 182 VAL A CA 1
ATOM 1473 C C . VAL A 1 182 ? -1.206 13.974 -2.009 1.00 96.12 182 VAL A C 1
ATOM 1475 O O . VAL A 1 182 ? -0.825 13.679 -3.140 1.00 96.12 182 VAL A O 1
ATOM 1478 N N . LEU A 1 183 ? -0.883 15.142 -1.443 1.00 96.19 183 LEU A N 1
ATOM 1479 C CA . LEU A 1 183 ? -0.091 16.164 -2.139 1.00 96.19 183 LEU A CA 1
ATOM 1480 C C . LEU A 1 183 ? 1.325 15.675 -2.476 1.00 96.19 183 LEU A C 1
ATOM 1482 O O . LEU A 1 183 ? 1.806 15.885 -3.593 1.00 96.19 183 LEU A O 1
ATOM 1486 N N . LEU A 1 184 ? 1.984 14.993 -1.536 1.00 94.38 184 LEU A N 1
ATOM 1487 C CA . LEU A 1 184 ? 3.309 14.418 -1.758 1.00 94.38 184 LEU A CA 1
ATOM 1488 C C . LEU A 1 184 ? 3.268 13.335 -2.848 1.00 94.38 184 LEU A C 1
ATOM 1490 O O . LEU A 1 184 ? 4.097 13.369 -3.759 1.00 94.38 184 LEU A O 1
ATOM 1494 N N . TYR A 1 185 ? 2.280 12.436 -2.829 1.00 93.94 185 TYR A N 1
ATOM 1495 C CA . TYR A 1 185 ? 2.126 11.396 -3.851 1.00 93.94 185 TYR A CA 1
ATOM 1496 C C . TYR A 1 185 ? 1.781 11.952 -5.233 1.00 93.94 185 TYR A C 1
ATOM 1498 O O . TYR A 1 185 ? 2.276 11.419 -6.222 1.00 93.94 185 TYR A O 1
ATOM 1506 N N . ILE A 1 186 ? 1.013 13.045 -5.327 1.00 95.06 186 ILE A N 1
ATOM 1507 C CA . ILE A 1 186 ? 0.812 13.759 -6.600 1.00 95.06 186 ILE A CA 1
ATOM 1508 C C . ILE A 1 186 ? 2.158 14.257 -7.140 1.00 95.06 186 ILE A C 1
ATOM 1510 O O . ILE A 1 186 ? 2.439 14.091 -8.327 1.00 95.06 186 ILE A O 1
ATOM 1514 N N . SER A 1 187 ? 3.018 14.816 -6.278 1.00 94.38 187 SER A N 1
ATOM 1515 C CA . SER A 1 187 ? 4.350 15.269 -6.702 1.00 94.38 187 SER A CA 1
ATOM 1516 C C . SER A 1 187 ? 5.212 14.114 -7.225 1.00 94.38 187 SER A C 1
ATOM 1518 O O . SER A 1 187 ? 5.813 14.239 -8.290 1.00 94.38 187 SER A O 1
ATOM 1520 N N . ALA A 1 188 ? 5.207 12.965 -6.542 1.00 92.50 188 ALA A N 1
ATOM 1521 C CA . ALA A 1 188 ? 5.942 11.779 -6.973 1.00 92.50 188 ALA A CA 1
ATOM 1522 C C . ALA A 1 188 ? 5.375 11.188 -8.274 1.00 92.50 188 ALA A C 1
ATOM 1524 O O . ALA A 1 188 ? 6.141 10.808 -9.155 1.00 92.50 188 ALA A O 1
ATOM 1525 N N . LEU A 1 189 ? 4.047 11.169 -8.431 1.00 93.38 189 LEU A N 1
ATOM 1526 C CA . LEU A 1 189 ? 3.378 10.670 -9.633 1.00 93.38 189 LEU A CA 1
ATOM 1527 C C . LEU A 1 189 ? 3.684 11.516 -10.873 1.00 93.38 189 LEU A C 1
ATOM 1529 O O . LEU A 1 189 ? 3.655 10.989 -11.977 1.00 93.38 189 LEU A O 1
ATOM 1533 N N . VAL A 1 190 ? 3.973 12.807 -10.713 1.00 92.44 190 VAL A N 1
ATOM 1534 C CA . VAL A 1 190 ? 4.370 13.677 -11.830 1.00 92.44 190 VAL A CA 1
ATOM 1535 C C . VAL A 1 190 ? 5.872 13.572 -12.087 1.00 92.44 190 VAL A C 1
ATOM 1537 O O . VAL A 1 190 ? 6.287 13.379 -13.227 1.00 92.44 190 VAL A O 1
ATOM 1540 N N . LEU A 1 191 ? 6.692 13.677 -11.038 1.00 89.81 191 LEU A N 1
ATOM 1541 C CA . LEU A 1 191 ? 8.149 13.718 -11.169 1.00 89.81 191 LEU A CA 1
ATOM 1542 C C . LEU A 1 191 ? 8.729 12.384 -11.642 1.00 89.81 191 LEU A C 1
ATOM 1544 O O . LEU A 1 191 ? 9.591 12.377 -12.515 1.00 89.81 191 LEU A O 1
ATOM 1548 N N . TRP A 1 192 ? 8.248 11.259 -11.115 1.00 88.38 192 TRP A N 1
ATOM 1549 C CA . TRP A 1 192 ? 8.775 9.945 -11.472 1.00 88.38 192 TRP A CA 1
ATOM 1550 C C . TRP A 1 192 ? 8.695 9.652 -12.982 1.00 88.38 192 TRP A C 1
ATOM 1552 O O . TRP A 1 192 ? 9.746 9.458 -13.595 1.00 88.38 192 TRP A O 1
ATOM 1562 N N . PRO A 1 193 ? 7.513 9.664 -13.632 1.00 86.56 193 PRO A N 1
ATOM 1563 C CA . PRO A 1 193 ? 7.431 9.392 -15.062 1.00 86.56 193 PRO A CA 1
ATOM 1564 C C . PRO A 1 193 ? 8.083 10.486 -15.911 1.00 86.56 193 PRO A C 1
ATOM 1566 O O . PRO A 1 193 ? 8.631 10.171 -16.963 1.00 86.56 193 PRO A O 1
ATOM 1569 N N . LEU A 1 194 ? 8.065 11.749 -15.468 1.00 85.81 194 LEU A N 1
ATOM 1570 C CA . LEU A 1 194 ? 8.696 12.843 -16.207 1.00 85.81 194 LEU A CA 1
ATOM 1571 C C . LEU A 1 194 ? 10.202 12.610 -16.368 1.00 85.81 194 LEU A C 1
ATOM 1573 O O . LEU A 1 194 ? 10.720 12.738 -17.472 1.00 85.81 194 LEU A O 1
ATOM 1577 N N . TYR A 1 195 ? 10.891 12.226 -15.293 1.00 83.00 195 TYR A N 1
ATOM 1578 C CA . TYR A 1 195 ? 12.333 11.981 -15.331 1.00 83.00 195 TYR A CA 1
ATOM 1579 C C . TYR A 1 195 ? 12.697 10.608 -15.912 1.00 83.00 195 TYR A C 1
ATOM 1581 O O . TYR A 1 195 ? 13.761 10.468 -16.506 1.00 83.00 195 TYR A O 1
ATOM 1589 N N . GLN A 1 196 ? 11.822 9.604 -15.791 1.00 81.06 196 GLN A N 1
ATOM 1590 C CA . GLN A 1 196 ? 12.097 8.252 -16.294 1.00 81.06 196 GLN A CA 1
ATOM 1591 C C . GLN A 1 196 ? 11.760 8.061 -17.781 1.00 81.06 196 GLN A C 1
ATOM 1593 O O . GLN A 1 196 ? 12.444 7.297 -18.460 1.00 81.06 196 GLN A O 1
ATOM 1598 N N . PHE A 1 197 ? 10.742 8.748 -18.314 1.00 81.75 197 PHE A N 1
ATOM 1599 C CA . PHE A 1 197 ? 10.259 8.532 -19.686 1.00 81.75 197 PHE A CA 1
ATOM 1600 C C . PHE A 1 197 ? 10.492 9.707 -20.643 1.00 81.75 197 PHE A C 1
ATOM 1602 O O . PHE A 1 197 ? 10.333 9.524 -21.845 1.00 81.75 197 PHE A O 1
ATOM 1609 N N . SER A 1 198 ? 10.856 10.903 -20.171 1.00 77.81 198 SER A N 1
ATOM 1610 C CA . SER A 1 198 ? 11.114 12.036 -21.072 1.00 77.81 198 SER A CA 1
ATOM 1611 C C . SER A 1 198 ? 12.575 12.091 -21.516 1.00 77.81 198 SER A C 1
ATOM 1613 O O . SER A 1 198 ? 13.470 12.206 -20.678 1.00 77.81 198 SER A O 1
ATOM 1615 N N . GLU A 1 199 ? 12.812 12.110 -22.831 1.00 72.69 199 GLU A N 1
ATOM 1616 C CA . GLU A 1 199 ? 14.152 12.303 -23.414 1.00 72.69 199 GLU A CA 1
ATOM 1617 C C . GLU A 1 199 ? 14.797 13.619 -22.968 1.00 72.69 199 GLU A C 1
ATOM 1619 O O . GLU A 1 199 ? 16.001 13.663 -22.723 1.00 72.69 199 GLU A O 1
ATOM 1624 N N . GLU A 1 200 ? 13.999 14.678 -22.792 1.00 73.69 200 GLU A N 1
ATOM 1625 C CA . GLU A 1 200 ? 14.490 16.002 -22.380 1.00 73.69 200 GLU A CA 1
ATOM 1626 C C . GLU A 1 200 ? 15.153 15.984 -20.995 1.00 73.69 200 GLU A C 1
ATOM 1628 O O . GLU A 1 200 ? 16.045 16.787 -20.720 1.00 73.69 200 GLU A O 1
ATOM 1633 N N . PHE A 1 201 ? 14.748 15.048 -20.133 1.00 65.38 201 PHE A N 1
ATOM 1634 C CA . PHE A 1 201 ? 15.269 14.887 -18.774 1.00 65.38 201 PHE A CA 1
ATOM 1635 C C . PHE A 1 201 ? 16.220 13.684 -18.638 1.00 65.38 201 PHE A C 1
ATOM 1637 O O . PHE A 1 201 ? 16.596 13.312 -17.523 1.00 65.38 201 PHE A O 1
ATOM 1644 N N . GLY A 1 202 ? 16.648 13.102 -19.766 1.00 64.94 202 GLY A N 1
ATOM 1645 C CA . GLY A 1 202 ? 17.553 11.950 -19.815 1.00 64.94 202 GLY A CA 1
ATOM 1646 C C . GLY A 1 202 ? 16.875 10.598 -19.574 1.00 64.94 202 GLY A C 1
ATOM 1647 O O . GLY A 1 202 ? 17.572 9.615 -19.327 1.00 64.94 202 GLY A O 1
ATOM 1648 N N . GLY A 1 203 ? 15.541 10.553 -19.624 1.00 66.88 203 GLY A N 1
ATOM 1649 C CA . GLY A 1 203 ? 14.737 9.338 -19.538 1.00 66.88 203 GLY A CA 1
ATOM 1650 C C . GLY A 1 203 ? 14.620 8.606 -20.877 1.00 66.88 203 GLY A C 1
ATOM 1651 O O . GLY A 1 203 ? 14.992 9.123 -21.932 1.00 66.88 203 GLY A O 1
ATOM 1652 N N . GLN A 1 204 ? 14.079 7.389 -20.836 1.00 68.94 204 GLN A N 1
ATOM 1653 C CA . GLN A 1 204 ? 13.918 6.533 -22.010 1.00 68.94 204 GLN A CA 1
ATOM 1654 C C . GLN A 1 204 ? 12.422 6.346 -22.342 1.00 68.94 204 GLN A C 1
ATOM 1656 O O . GLN A 1 204 ? 11.733 5.576 -21.665 1.00 68.94 204 GLN A O 1
ATOM 1661 N N . PRO A 1 205 ? 11.888 7.008 -23.388 1.00 62.25 205 PRO A N 1
ATOM 1662 C CA . PRO A 1 205 ? 10.452 7.006 -23.690 1.00 62.25 205 PRO A CA 1
ATOM 1663 C C . PRO A 1 205 ? 9.964 5.661 -24.210 1.00 62.25 205 PRO A C 1
ATOM 1665 O O . PRO A 1 205 ? 8.825 5.267 -23.963 1.00 62.25 205 PRO A O 1
ATOM 1668 N N . GLN A 1 206 ? 10.825 4.943 -24.929 1.00 63.03 206 GLN A N 1
ATOM 1669 C CA . GLN A 1 206 ? 10.456 3.713 -25.600 1.00 63.03 206 GLN A CA 1
ATOM 1670 C C . GLN A 1 206 ? 11.155 2.520 -24.966 1.00 63.03 206 GLN A C 1
ATOM 1672 O O . GLN A 1 206 ? 12.370 2.523 -24.749 1.00 63.03 206 GLN A O 1
ATOM 1677 N N . ARG A 1 207 ? 10.365 1.471 -24.713 1.00 62.25 207 ARG A N 1
ATOM 1678 C CA . ARG A 1 207 ? 10.882 0.158 -24.341 1.00 62.25 207 ARG A CA 1
ATOM 1679 C C . ARG A 1 207 ? 11.936 -0.241 -25.371 1.00 62.25 207 ARG A C 1
ATOM 1681 O O . ARG A 1 207 ? 11.623 -0.332 -26.558 1.00 62.25 207 ARG A O 1
ATOM 1688 N N . SER A 1 208 ? 13.172 -0.439 -24.915 1.00 57.91 208 SER A N 1
ATOM 1689 C CA . SER A 1 208 ? 14.235 -0.997 -25.750 1.00 57.91 208 SER A CA 1
ATOM 1690 C C . SER A 1 208 ? 13.719 -2.280 -26.406 1.00 57.91 208 SER A C 1
ATOM 1692 O O . SER A 1 208 ? 13.244 -3.178 -25.710 1.00 57.91 208 SER A O 1
ATOM 1694 N N . SER A 1 209 ? 13.763 -2.348 -27.738 1.00 52.59 209 SER A N 1
ATOM 1695 C CA . SER A 1 209 ? 13.420 -3.557 -28.495 1.00 52.59 209 SER A CA 1
ATOM 1696 C C . SER A 1 209 ? 14.496 -4.636 -28.390 1.00 52.59 209 SER A C 1
ATOM 1698 O O . SER A 1 209 ? 14.286 -5.749 -28.875 1.00 52.59 209 SER A O 1
ATOM 1700 N N . ASP A 1 210 ? 15.649 -4.311 -27.799 1.00 46.97 210 ASP A N 1
ATOM 1701 C CA . ASP A 1 210 ? 16.749 -5.248 -27.678 1.00 46.97 210 ASP A CA 1
ATOM 1702 C C . ASP A 1 210 ? 16.471 -6.245 -26.559 1.00 46.97 210 ASP A C 1
ATOM 1704 O O . ASP A 1 210 ? 16.348 -5.917 -25.380 1.00 46.97 210 ASP A O 1
ATOM 1708 N N . VAL A 1 211 ? 16.434 -7.506 -26.977 1.00 49.16 211 VAL A N 1
ATOM 1709 C CA . VAL A 1 211 ? 16.291 -8.748 -26.205 1.00 49.16 211 VAL A CA 1
ATOM 1710 C C . VAL A 1 211 ? 17.438 -8.945 -25.184 1.00 49.16 211 VAL A C 1
ATOM 1712 O O . VAL A 1 211 ? 17.583 -10.008 -24.597 1.00 49.16 211 VAL A O 1
ATOM 1715 N N . SER A 1 212 ? 18.259 -7.925 -24.916 1.00 45.38 212 SER A N 1
ATOM 1716 C CA . SER A 1 212 ? 19.407 -7.973 -24.008 1.00 45.38 212 SER A CA 1
ATOM 1717 C C . SER A 1 212 ? 19.054 -7.660 -22.547 1.00 45.38 212 SER A C 1
ATOM 1719 O O . SER A 1 212 ? 19.882 -7.112 -21.820 1.00 45.38 212 SER A O 1
ATOM 1721 N N . CYS A 1 213 ? 17.855 -8.014 -22.078 1.00 54.16 213 CYS A N 1
ATOM 1722 C CA . CYS A 1 213 ? 17.597 -8.165 -20.638 1.00 54.16 213 CYS A CA 1
ATOM 1723 C C . CYS A 1 213 ? 18.157 -9.522 -20.191 1.00 54.16 213 CYS A C 1
ATOM 1725 O O . CYS A 1 213 ? 17.414 -10.426 -19.826 1.00 54.16 213 CYS A O 1
ATOM 1727 N N . MET A 1 214 ? 19.474 -9.692 -20.342 1.00 44.38 214 MET A N 1
ATOM 1728 C CA . MET A 1 214 ? 20.121 -11.005 -20.290 1.00 44.38 214 MET A CA 1
ATOM 1729 C C . MET A 1 214 ? 20.472 -11.466 -18.870 1.00 44.38 214 MET A C 1
ATOM 1731 O O . MET A 1 214 ? 20.780 -12.639 -18.708 1.00 44.38 214 MET A O 1
ATOM 1735 N N . ASP A 1 215 ? 20.391 -10.594 -17.857 1.00 47.75 215 ASP A N 1
ATOM 1736 C CA . ASP A 1 215 ? 20.838 -10.926 -16.493 1.00 47.75 215 ASP A CA 1
ATOM 1737 C C . ASP A 1 215 ? 19.851 -10.561 -15.366 1.00 47.75 215 ASP A C 1
ATOM 1739 O O . ASP A 1 215 ? 20.048 -11.007 -14.238 1.00 47.75 215 ASP A O 1
ATOM 1743 N N . ASP A 1 216 ? 18.767 -9.820 -15.640 1.00 51.56 216 ASP A N 1
ATOM 1744 C CA . ASP A 1 216 ? 17.812 -9.386 -14.607 1.00 51.56 216 ASP A CA 1
ATOM 1745 C C . ASP A 1 216 ? 16.380 -9.846 -14.918 1.00 51.56 216 ASP A C 1
ATOM 1747 O O . ASP A 1 216 ? 15.923 -9.780 -16.060 1.00 51.56 216 ASP A O 1
ATOM 1751 N N . LEU A 1 217 ? 15.654 -10.316 -13.894 1.00 51.22 217 LEU A N 1
ATOM 1752 C CA . LEU A 1 217 ? 14.339 -10.974 -14.027 1.00 51.22 217 LEU A CA 1
ATOM 1753 C C . LEU A 1 217 ? 13.275 -10.078 -14.706 1.00 51.22 217 LEU A C 1
ATOM 1755 O O . LEU A 1 217 ? 12.269 -10.591 -15.197 1.00 51.22 217 LEU A O 1
ATOM 1759 N N . MET A 1 218 ? 13.475 -8.751 -14.716 1.00 61.56 218 MET A N 1
ATOM 1760 C CA . MET A 1 218 ? 12.627 -7.757 -15.387 1.00 61.56 218 MET A CA 1
ATOM 1761 C C . MET A 1 218 ? 13.480 -6.639 -16.003 1.00 61.56 218 MET A C 1
ATOM 1763 O O . MET A 1 218 ? 14.437 -6.183 -15.384 1.00 61.56 218 MET A O 1
ATOM 1767 N N . CYS A 1 219 ? 13.094 -6.133 -17.178 1.00 70.31 219 CYS A N 1
ATOM 1768 C CA . CYS A 1 219 ? 13.772 -4.998 -17.805 1.00 70.31 219 CYS A CA 1
ATOM 1769 C C . CYS A 1 219 ? 13.614 -3.705 -16.983 1.00 70.31 219 CYS A C 1
ATOM 1771 O O . CYS A 1 219 ? 12.545 -3.441 -16.432 1.00 70.31 219 CYS A O 1
ATOM 1773 N N . ALA A 1 220 ? 14.642 -2.848 -16.969 1.00 72.12 220 ALA A N 1
ATOM 1774 C CA . ALA A 1 220 ? 14.636 -1.581 -16.224 1.00 72.12 220 ALA A CA 1
ATOM 1775 C C . ALA A 1 220 ? 13.443 -0.668 -16.583 1.00 72.12 220 ALA A C 1
ATOM 1777 O O . ALA A 1 220 ? 12.839 -0.049 -15.707 1.00 72.12 220 ALA A O 1
ATOM 1778 N N . TRP A 1 221 ? 13.047 -0.642 -17.860 1.00 74.88 221 TRP A N 1
ATOM 1779 C CA . TRP A 1 221 ? 11.868 0.101 -18.319 1.00 74.88 221 TRP A CA 1
ATOM 1780 C C . TRP A 1 221 ? 10.561 -0.451 -17.719 1.00 74.88 221 TRP A C 1
ATOM 1782 O O . TRP A 1 221 ? 9.723 0.317 -17.245 1.00 74.88 221 TRP A O 1
ATOM 1792 N N . ASP A 1 222 ? 10.416 -1.781 -17.660 1.00 77.56 222 ASP A N 1
ATOM 1793 C CA . ASP A 1 222 ? 9.244 -2.445 -17.072 1.00 77.56 222 ASP A CA 1
ATOM 1794 C C . ASP A 1 222 ? 9.177 -2.205 -15.551 1.00 77.56 222 ASP A C 1
ATOM 1796 O O . ASP A 1 222 ? 8.095 -1.999 -15.001 1.00 77.56 222 ASP A O 1
ATOM 1800 N N . GLN A 1 223 ? 10.326 -2.146 -14.868 1.00 77.81 223 GLN A N 1
ATOM 1801 C CA . GLN A 1 223 ? 10.401 -1.767 -13.451 1.00 77.81 223 GLN A CA 1
ATOM 1802 C C . GLN A 1 223 ? 9.971 -0.308 -13.222 1.00 77.81 223 GLN A C 1
ATOM 1804 O O . GLN A 1 223 ? 9.188 -0.034 -12.311 1.00 77.81 223 GLN A O 1
ATOM 1809 N N . CYS A 1 224 ? 10.425 0.633 -14.058 1.00 81.25 224 CYS A N 1
ATOM 1810 C CA . CYS A 1 224 ? 10.031 2.043 -13.957 1.00 81.25 224 CYS A CA 1
ATOM 1811 C C . CYS A 1 224 ? 8.527 2.236 -14.190 1.00 81.25 224 CYS A C 1
ATOM 1813 O O . CYS A 1 224 ? 7.878 3.019 -13.483 1.00 81.25 224 CYS A O 1
ATOM 1815 N N . LEU A 1 225 ? 7.961 1.490 -15.143 1.00 85.19 225 LEU A N 1
ATOM 1816 C CA . LEU A 1 225 ? 6.521 1.441 -15.377 1.00 85.19 225 LEU A CA 1
ATOM 1817 C C . LEU A 1 225 ? 5.785 0.871 -14.160 1.00 85.19 225 LEU A C 1
ATOM 1819 O O . LEU A 1 225 ? 4.810 1.471 -13.710 1.00 85.19 225 LEU A O 1
ATOM 1823 N N . ALA A 1 226 ? 6.270 -0.236 -13.592 1.00 87.19 226 ALA A N 1
ATOM 1824 C CA . ALA A 1 226 ? 5.683 -0.841 -12.400 1.00 87.19 226 ALA A CA 1
ATOM 1825 C C . ALA A 1 226 ? 5.658 0.141 -11.220 1.00 87.19 226 ALA A C 1
ATOM 1827 O O . ALA A 1 226 ? 4.608 0.306 -10.602 1.00 87.19 226 ALA A O 1
ATOM 1828 N N . VAL A 1 227 ? 6.759 0.855 -10.951 1.00 89.25 227 VAL A N 1
ATOM 1829 C CA . VAL A 1 227 ? 6.798 1.894 -9.905 1.00 89.25 227 VAL A CA 1
ATOM 1830 C C . VAL A 1 227 ? 5.782 2.999 -10.194 1.00 89.25 227 VAL A C 1
ATOM 1832 O O . VAL A 1 227 ? 5.042 3.378 -9.296 1.00 89.25 227 VAL A O 1
ATOM 1835 N N . THR A 1 228 ? 5.664 3.460 -11.442 1.00 90.88 228 THR A N 1
ATOM 1836 C CA . THR A 1 228 ? 4.680 4.494 -11.820 1.00 90.88 228 THR A CA 1
ATOM 1837 C C . THR A 1 228 ? 3.245 4.045 -11.533 1.00 90.88 228 THR A C 1
ATOM 1839 O O . THR A 1 228 ? 2.467 4.778 -10.920 1.00 90.88 228 THR A O 1
ATOM 1842 N N . VAL A 1 229 ? 2.895 2.824 -11.947 1.00 92.00 229 VAL A N 1
ATOM 1843 C CA . VAL A 1 229 ? 1.561 2.251 -11.727 1.00 92.00 229 VAL A CA 1
ATOM 1844 C C . VAL A 1 229 ? 1.296 2.056 -10.236 1.00 92.00 229 VAL A C 1
ATOM 1846 O O . VAL A 1 229 ? 0.222 2.415 -9.758 1.00 92.00 229 VAL A O 1
ATOM 1849 N N . LEU A 1 230 ? 2.267 1.542 -9.480 1.00 92.19 230 LEU A N 1
ATOM 1850 C CA . LEU A 1 230 ? 2.140 1.364 -8.033 1.00 92.19 230 LEU A CA 1
ATOM 1851 C C . LEU A 1 230 ? 1.987 2.701 -7.304 1.00 92.19 230 LEU A C 1
ATOM 1853 O O . LEU A 1 230 ? 1.163 2.797 -6.400 1.00 92.19 230 LEU A O 1
ATOM 1857 N N . THR A 1 231 ? 2.704 3.746 -7.717 1.00 93.56 231 THR A N 1
ATOM 1858 C CA . THR A 1 231 ? 2.551 5.100 -7.167 1.00 93.56 231 THR A CA 1
ATOM 1859 C C . THR A 1 231 ? 1.159 5.662 -7.441 1.00 93.56 231 THR A C 1
ATOM 1861 O O . THR A 1 231 ? 0.556 6.248 -6.542 1.00 93.56 231 THR A O 1
ATOM 1864 N N . ALA A 1 232 ? 0.608 5.437 -8.637 1.00 95.25 232 ALA A N 1
ATOM 1865 C CA . ALA A 1 232 ? -0.763 5.826 -8.964 1.00 95.25 232 ALA A CA 1
ATOM 1866 C C . ALA A 1 232 ? -1.795 5.057 -8.122 1.00 95.25 232 ALA A C 1
ATOM 1868 O O . ALA A 1 232 ? -2.722 5.660 -7.582 1.00 95.25 232 ALA A O 1
ATOM 1869 N N . ILE A 1 233 ? -1.616 3.741 -7.966 1.00 94.69 233 ILE A N 1
ATOM 1870 C CA . ILE A 1 233 ? -2.465 2.911 -7.102 1.00 94.69 233 ILE A CA 1
ATOM 1871 C C . ILE A 1 233 ? -2.399 3.426 -5.665 1.00 94.69 233 ILE A C 1
ATOM 1873 O O . ILE A 1 233 ? -3.444 3.626 -5.054 1.00 94.69 233 ILE A O 1
ATOM 1877 N N . ASN A 1 234 ? -1.203 3.700 -5.138 1.00 95.19 234 ASN A N 1
ATOM 1878 C CA . ASN A 1 234 ? -1.064 4.162 -3.761 1.00 95.19 234 ASN A CA 1
ATOM 1879 C C . ASN A 1 234 ? -1.717 5.529 -3.539 1.00 95.19 234 ASN A C 1
ATOM 1881 O O . ASN A 1 234 ? -2.379 5.741 -2.529 1.00 95.19 234 ASN A O 1
ATOM 1885 N N . LEU A 1 235 ? -1.599 6.436 -4.514 1.00 95.75 235 LEU A N 1
ATOM 1886 C CA . LEU A 1 235 ? -2.303 7.716 -4.486 1.00 95.75 235 LEU A CA 1
ATOM 1887 C C . LEU A 1 235 ? -3.826 7.524 -4.411 1.00 95.75 235 LEU A C 1
ATOM 1889 O O . LEU A 1 235 ? -4.483 8.216 -3.638 1.00 95.75 235 LEU A O 1
ATOM 1893 N N . LEU A 1 236 ? -4.398 6.587 -5.176 1.00 96.00 236 LEU A N 1
ATOM 1894 C CA . LEU A 1 236 ? -5.836 6.298 -5.113 1.00 96.00 236 LEU A CA 1
ATOM 1895 C C . LEU A 1 236 ? -6.260 5.788 -3.732 1.00 96.00 236 LEU A C 1
ATOM 1897 O O . LEU A 1 236 ? -7.328 6.170 -3.254 1.00 96.00 236 LEU A O 1
ATOM 1901 N N . VAL A 1 237 ? -5.428 4.966 -3.085 1.00 94.69 237 VAL A N 1
ATOM 1902 C CA . VAL A 1 237 ? -5.686 4.496 -1.716 1.00 94.69 237 VAL A CA 1
ATOM 1903 C C . VAL A 1 237 ? -5.671 5.673 -0.733 1.00 94.69 237 VAL A C 1
ATOM 1905 O O . VAL A 1 237 ? -6.650 5.847 -0.010 1.00 94.69 237 VAL A O 1
ATOM 1908 N N . TYR A 1 238 ? -4.662 6.552 -0.795 1.00 93.94 238 TYR A N 1
ATOM 1909 C CA . TYR A 1 238 ? -4.608 7.765 0.036 1.00 93.94 238 TYR A CA 1
ATOM 1910 C C . TYR A 1 238 ? -5.794 8.712 -0.203 1.00 93.94 238 TYR A C 1
ATOM 1912 O O . TYR A 1 238 ? -6.293 9.338 0.730 1.00 93.94 238 TYR A O 1
ATOM 1920 N N . VAL A 1 239 ? -6.282 8.830 -1.443 1.00 95.06 239 VAL A N 1
ATOM 1921 C CA . VAL A 1 239 ? -7.477 9.633 -1.760 1.00 95.06 239 VAL A CA 1
ATOM 1922 C C . VAL A 1 239 ? -8.741 9.009 -1.161 1.00 95.06 239 VAL A C 1
ATOM 1924 O O . VAL A 1 239 ? -9.607 9.734 -0.665 1.00 95.06 239 VAL A O 1
ATOM 1927 N N . ALA A 1 240 ? -8.857 7.680 -1.171 1.00 93.81 240 ALA A N 1
ATOM 1928 C CA . ALA A 1 240 ? -9.961 6.987 -0.514 1.00 93.81 240 ALA A CA 1
ATOM 1929 C C . ALA A 1 240 ? -9.919 7.176 1.014 1.00 93.81 240 ALA A C 1
ATOM 1931 O O . ALA A 1 240 ? -10.962 7.450 1.616 1.00 93.81 240 ALA A O 1
ATOM 1932 N N . ASP A 1 241 ? -8.731 7.102 1.625 1.00 91.81 241 ASP A N 1
ATOM 1933 C CA . ASP A 1 241 ? -8.547 7.353 3.062 1.00 91.81 241 ASP A CA 1
ATOM 1934 C C . ASP A 1 241 ? -8.883 8.808 3.416 1.00 91.81 241 ASP A C 1
ATOM 1936 O O . ASP A 1 241 ? -9.628 9.076 4.361 1.00 91.81 241 ASP A O 1
ATOM 1940 N N . LEU A 1 242 ? -8.463 9.759 2.574 1.00 92.69 242 LEU A N 1
ATOM 1941 C CA . LEU A 1 242 ? -8.818 11.169 2.715 1.00 92.69 242 LEU A CA 1
ATOM 1942 C C . LEU A 1 242 ? -10.338 11.371 2.710 1.00 92.69 242 LEU A C 1
ATOM 1944 O O . LEU A 1 242 ? -10.871 12.089 3.558 1.00 92.69 242 LEU A O 1
ATOM 1948 N N . GLY A 1 243 ? -11.043 10.731 1.773 1.00 91.88 243 GLY A N 1
ATOM 1949 C CA . GLY A 1 243 ? -12.502 10.789 1.695 1.00 91.88 243 GLY A CA 1
ATOM 1950 C C . GLY A 1 243 ? -13.176 10.258 2.963 1.00 91.88 243 GLY A C 1
ATOM 1951 O O . GLY A 1 243 ? -14.133 10.862 3.457 1.00 91.88 243 GLY A O 1
ATOM 1952 N N . TYR A 1 244 ? -12.642 9.175 3.533 1.00 90.12 244 TYR A N 1
ATOM 1953 C CA . TYR A 1 244 ? -13.131 8.617 4.791 1.00 90.12 244 TYR A CA 1
ATOM 1954 C C . TYR A 1 244 ? -12.928 9.582 5.970 1.00 90.12 244 TYR A C 1
ATOM 1956 O O . TYR A 1 244 ? -13.880 9.853 6.712 1.00 90.12 244 TYR A O 1
ATOM 1964 N N . TRP A 1 245 ? -11.722 10.136 6.137 1.00 89.12 245 TRP A N 1
ATOM 1965 C CA . TRP A 1 245 ? -11.431 11.078 7.223 1.00 89.12 245 TRP A CA 1
ATOM 1966 C C . TRP A 1 245 ? -12.218 12.376 7.097 1.00 89.12 245 TRP A C 1
ATOM 1968 O O . TRP A 1 245 ? -12.735 12.870 8.100 1.00 89.12 245 TRP A O 1
ATOM 1978 N N . ALA A 1 246 ? -12.376 12.896 5.878 1.00 89.88 246 ALA A N 1
ATOM 1979 C CA . ALA A 1 246 ? -13.169 14.091 5.624 1.00 89.88 246 ALA A CA 1
ATOM 1980 C C . ALA A 1 246 ? -14.624 13.881 6.065 1.00 89.88 246 ALA A C 1
ATOM 1982 O O . ALA A 1 246 ? -15.149 14.672 6.847 1.00 89.88 246 ALA A O 1
ATOM 1983 N N . HIS A 1 247 ? -15.237 12.765 5.658 1.00 88.38 247 HIS A N 1
ATOM 1984 C CA . HIS A 1 247 ? -16.594 12.414 6.070 1.00 88.38 247 HIS A CA 1
ATOM 1985 C C . HIS A 1 247 ? -16.717 12.269 7.596 1.00 88.38 247 HIS A C 1
ATOM 1987 O O . HIS A 1 247 ? -17.643 12.805 8.203 1.00 88.38 247 HIS A O 1
ATOM 1993 N N . ARG A 1 248 ? -15.771 11.573 8.243 1.00 85.81 248 ARG A N 1
ATOM 1994 C CA . ARG A 1 248 ? -15.761 11.395 9.707 1.00 85.81 248 ARG A CA 1
ATOM 1995 C C . ARG A 1 248 ? -15.690 12.723 10.456 1.00 85.81 248 ARG A C 1
ATOM 1997 O O . ARG A 1 248 ? -16.429 12.902 11.420 1.00 85.81 248 ARG A O 1
ATOM 2004 N N . VAL A 1 249 ? -14.823 13.636 10.025 1.00 86.62 249 VAL A N 1
ATOM 2005 C CA . VAL A 1 249 ? -14.677 14.959 10.648 1.00 86.62 249 VAL A CA 1
ATOM 2006 C C . VAL A 1 249 ? -15.930 15.812 10.428 1.00 86.62 249 VAL A C 1
ATOM 2008 O O . VAL A 1 249 ? -16.364 16.482 11.362 1.00 86.62 249 VAL A O 1
ATOM 2011 N N . SER A 1 250 ? -16.559 15.753 9.249 1.00 86.44 250 SER A N 1
ATOM 2012 C CA . SER A 1 250 ? -17.823 16.459 8.990 1.00 86.44 250 SER A CA 1
ATOM 2013 C C . SER A 1 250 ? -18.942 16.023 9.940 1.00 86.44 250 SER A C 1
ATOM 2015 O O . SER A 1 250 ? -19.601 16.878 10.527 1.00 86.44 250 SER A O 1
ATOM 2017 N N . VAL A 1 251 ? -19.108 14.711 10.145 1.00 85.62 251 VAL A N 1
ATOM 2018 C CA . VAL A 1 251 ? -20.115 14.160 11.070 1.00 85.62 251 VAL A CA 1
ATOM 2019 C C . VAL A 1 251 ? -19.828 14.560 12.522 1.00 85.62 251 VAL A C 1
ATOM 2021 O O . VAL A 1 251 ? -20.746 14.884 13.272 1.00 85.62 251 VAL A O 1
ATOM 2024 N N . GLU A 1 252 ? -18.559 14.574 12.934 1.00 82.06 252 GLU A N 1
ATOM 2025 C CA . GLU A 1 252 ? -18.178 14.985 14.291 1.00 82.06 252 GLU A CA 1
ATOM 2026 C C . GLU A 1 252 ? -18.521 16.460 14.563 1.00 82.06 252 GLU A C 1
ATOM 2028 O O . GLU A 1 252 ? -19.064 16.788 15.618 1.00 82.06 252 GLU A O 1
ATOM 2033 N N . ILE A 1 253 ? -18.267 17.348 13.596 1.00 82.31 253 ILE A N 1
ATOM 2034 C CA . ILE A 1 253 ? -18.615 18.774 13.705 1.00 82.31 253 ILE A CA 1
ATOM 2035 C C . ILE A 1 253 ? -20.139 18.964 13.810 1.00 82.31 253 ILE A C 1
ATOM 2037 O O . ILE A 1 253 ? -20.599 19.779 14.611 1.00 82.31 253 ILE A O 1
ATOM 2041 N N . GLU A 1 254 ? -20.925 18.204 13.043 1.00 80.94 254 GLU A N 1
ATOM 2042 C CA . GLU A 1 254 ? -22.396 18.249 13.071 1.00 80.94 254 GLU A CA 1
ATOM 2043 C C . GLU A 1 254 ? -22.983 17.751 14.407 1.00 80.94 254 GLU A C 1
ATOM 2045 O O . GLU A 1 254 ? -23.921 18.336 14.957 1.00 80.94 254 GLU A O 1
ATOM 2050 N N . ASN A 1 255 ? -22.391 16.715 15.003 1.00 76.12 255 ASN A N 1
ATOM 2051 C CA . ASN A 1 255 ? -22.814 16.226 16.317 1.00 76.12 255 ASN A CA 1
ATOM 2052 C C . ASN A 1 255 ? -22.515 17.236 17.439 1.00 76.12 255 ASN A C 1
ATOM 2054 O O . ASN A 1 255 ? -23.287 17.357 18.394 1.00 76.12 255 ASN A O 1
ATOM 2058 N N . GLN A 1 256 ? -21.417 17.989 17.329 1.00 73.44 256 GLN A N 1
ATOM 2059 C CA . GLN A 1 256 ? -21.068 19.035 18.294 1.00 73.44 256 GLN A CA 1
ATOM 2060 C C . GLN A 1 256 ? -21.958 20.277 18.183 1.00 73.44 256 GLN A C 1
ATOM 2062 O O . GLN A 1 256 ? -22.198 20.932 19.198 1.00 73.44 256 GLN A O 1
ATOM 2067 N N . SER A 1 257 ? -22.463 20.606 16.989 1.00 70.19 257 SER A N 1
ATOM 2068 C CA . SER A 1 257 ? -23.407 21.716 16.807 1.00 70.19 257 SER A CA 1
ATOM 2069 C C . SER A 1 257 ? -24.823 21.371 17.274 1.00 70.19 257 SER A C 1
ATOM 2071 O O . SER A 1 257 ? -25.527 22.259 17.740 1.00 70.19 257 SER A O 1
ATOM 2073 N N . THR A 1 258 ? -25.223 20.098 17.205 1.00 66.75 258 THR A N 1
ATOM 2074 C CA . THR A 1 258 ? -26.560 19.631 17.621 1.00 66.75 258 THR A CA 1
ATOM 2075 C C . THR A 1 258 ? -26.711 19.511 19.147 1.00 66.75 258 THR A C 1
ATOM 2077 O O . THR A 1 258 ? -27.813 19.633 19.673 1.00 66.75 258 THR A O 1
ATOM 2080 N N . ASN A 1 259 ? -25.609 19.303 19.875 1.00 57.09 259 ASN A N 1
ATOM 2081 C CA . ASN A 1 259 ? -25.588 19.194 21.343 1.00 57.09 259 ASN A CA 1
ATOM 2082 C C . ASN A 1 259 ? -25.372 20.535 22.078 1.00 57.09 259 ASN A C 1
ATOM 2084 O O . ASN A 1 259 ? -25.165 20.533 23.295 1.00 57.09 259 ASN A O 1
ATOM 2088 N N . ARG A 1 260 ? -25.378 21.665 21.364 1.00 50.44 260 ARG A N 1
ATOM 2089 C CA . ARG A 1 260 ? -25.129 23.006 21.907 1.00 50.44 260 ARG A CA 1
ATOM 2090 C C . ARG A 1 260 ? -26.368 23.884 21.795 1.00 50.44 260 ARG A C 1
ATOM 2092 O O . ARG A 1 260 ? -26.591 24.659 22.749 1.00 50.44 260 ARG A O 1
#

InterPro domains:
  IPR008253 Marvel domain [PF01284] (105-242)
  IPR008253 Marvel domain [PS51225] (1-95)
  IPR008253 Marvel domain [PS51225] (102-250)
  IPR047123 Myeloid-associated differentiation marker-like [PTHR17068] (1-251)

Secondary structure (DSSP, 8-state):
-HHHHHHHHHHHHHHHHHHTT-GGGSTTTTTHHHHHHHHHHHHHHHHHHHHHIIIIIHHSPSSHHHHHHHHHHHHHHHHHHHHHHHHHHHHHHHHHTT---STTSHHHHHHHHHHHHHHHHHHHHHHTTT-TTSHHHHHHHHHHHHHHHHHHHHHHHHHTTGGGGS-TTHHHHHHHHHHHHHHHHHHHHHHHHHHHH-GGGT---S--------SSSS-HHHHHHHHHHHHHHHHHHHHHHHHHHHHHHHHHHHHHHHT-

Sequence (260 aa):
MYFWCICFTVTLFIAIVEVNDLQPRFPFYWYNFPVTFACYATLICLSASTIYSITYVQFLPHGPEWDRAIAATAFSCVASVLYAIEMAGTWNFYKLKEIPCYMHTVPGLLNVLETFVAGVIFAFLSNTSLYLHQPALEWCVAVYSICFIPTAVTILLNLGKWENRLPIFFPIFQLVLTVLFVLLYISALVLWPLYQFSEEFGGQPQRSSDVSCMDDLMCAWDQCLAVTVLTAINLLVYVADLGYWAHRVSVEIENQSTNR

=== Feature glossary ===
Key to the feature types in this record:

Secondary structure (8-state, DSSP). Secondary structure is the local, repeating backbone conformation. DSSP classifies it into eight states by reading the hydrogen-bond network: three helix types (H, G, I), two β types (E, B), two non-regular types (T, S), and unstructured coil (-).

Backbone torsions (φ/ψ). Backbone dihedral angles. Every residue except chain termini has a φ (preceding-C → N → Cα → C) and a ψ (N → Cα → C → next-N). They are reported in degrees following the IUPAC sign convention. Secondary structure is essentially a statement about which (φ, ψ) basin each residue occupies.

Predicted aligned error. Predicted Aligned Error (PAE) is an AlphaFold confidence matrix: entry (i, j) is the expected error in the position of residue j, in ångströms, when the prediction is superimposed on the true structure at residue i. Low PAE within a block of residues means that block is internally rigid and well-predicted; high PAE between two blocks means their relative placement is uncertain even if each block individually is confident.

B-factor. B-factor (Debye–Waller factor) reflects atomic displacement in the crystal lattice. It is an experimental observable (units Å²), not a prediction; low values mean the atom is pinned down, high values mean it moves or is heterogeneous across the crystal.

Secondary structure (3-state, P-SEA). Three-state secondary structure (P-SEA) collapses the eight DSSP classes into helix (a), strand (b), and coil (c). P-SEA assigns these from Cα geometry alone — distances and angles — without requiring backbone oxygens, so it works on any Cα trace.

Sequence. Primary structure: the covalent order of the twenty standard amino acids along the backbone. Two proteins with the same sequence will (almost always) fold to the same structure; two with 30% identity often share a fold but not the details.

pLDDT. pLDDT is the predicted lDDT-Cα score: AlphaFold's confidence that the local environment of each residue (all inter-atomic distances within 15 Å) is correctly placed. It is a per-residue number between 0 and 100, with higher meaning more reliable.

InterPro / GO / CATH / organism. Functional annotations link the protein to curated databases. InterPro entries identify conserved domains and families by matching the sequence against member-database signatures (Pfam, PROSITE, CDD, …). Gene Ontology (GO) terms describe molecular function, biological process, and cellular component in a controlled vocabulary. CATH places the structure in a hierarchical fold classification (Class/Architecture/Topology/Homologous-superfamily). The organism is the source species.

Contact-map, Ramachandran, and PAE plots. Three diagnostic plots accompany the record. The Cα contact map visualizes the tertiary structure as a 2D adjacency matrix (8 Å cutoff, sequence-local contacts suppressed). The Ramachandran plot shows the distribution of backbone (φ, ψ) torsions, with points in the α and β basins reflecting secondary structure content. The PAE plot shows AlphaFold's inter-residue confidence as a color matrix.

mmCIF coordinates. The mmCIF table is the protein's shape written out atom by atom. For each backbone N, Cα, C, and carbonyl O, it records an (x, y, z) coordinate triple in Å plus the residue type, chain letter, and residue number.

Radius of gyration, Cα contacts, bounding box. Three whole-structure scalars: the radius of gyration (RMS distance of Cα from centroid, in Å), the count of Cα–Cα contacts (pairs closer than 8 Å and separated by more than four residues in sequence — i.e. tertiary, not local, contacts), and the bounding-box dimensions. Together they distinguish compact globular folds from extended fibres or disordered chains.

Foldseek 3Di. The Foldseek 3Di string encodes local tertiary geometry as a 20-letter alphabet — one character per residue — derived from the relative positions of nearby Cα atoms. Unlike the amino-acid sequence, 3Di is a direct function of the 3D structure, so two proteins with the same fold have similar 3Di strings even at low sequence identity.

Rendered structure images. Six rendered views show the 3D structure from the faces of a cube — i.e. along ±x, ±y, ±z. Rendering representation is drawn randomly per protein from cartoon (secondary-structure ribbons), sticks (backbone bonds), or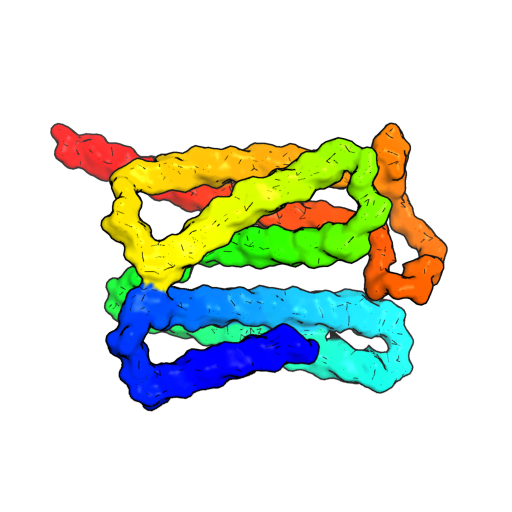 molecular surface; coloring is either N→C rainbow (blue at the N-terminus through red at the C-terminus) or one 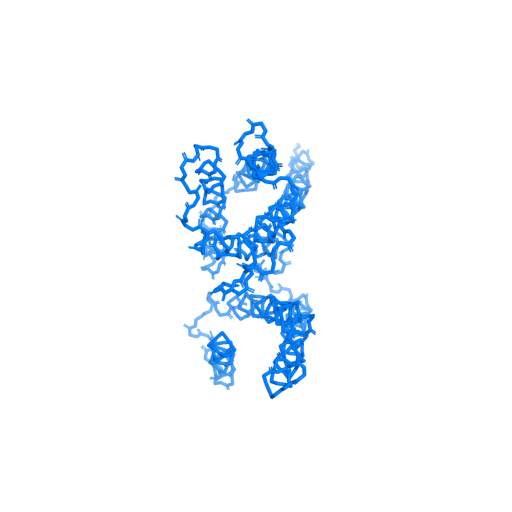color per chain.

Nearest PDB structures. The Foldseek neighbor list gives the closest experimentally determined structures in the PDB, ranked by structural alignment. TM-score near 1 means near-identical fold; near 0.3 means only rough topology match. This is how one finds what a novel AlphaFold prediction most resembles in the solved-structure universe.

Solvent-accessible surface area. SASA measures how much of the protein is reachable by solvent. It is computed by rolling a water-sized probe over the atomic surface and summing the exposed area (Å²). Per-residue SASA distinguishes core (buried, low SASA) from surface (exposed, high SASA) residues; total SASA is a whole-molecule size measure.